Protein AF-A0A377UX01-F1 (afdb_monomer_lite)

pLDDT: mean 72.97, std 11.84, range [41.19, 90.0]

Radius of gyration: 22.98 Å; chains: 1; bounding box: 47×57×61 Å

InterPro domains:
  IPR004669 C4-dicarboxylate anaerobic carrier [NF037994] (3-185)
  IPR004669 C4-dicarboxylate anaerobic carrier [PTHR42002] (1-186)
  IPR004669 C4-dicarboxylate anaerobic carrier [TIGR00771] (1-186)
  IPR018385 C4-dicarboxylate anaerobic carrier-like [PF03606] (1-185)

Foldseek 3Di:
DQPVCCVPVPVVVVVVVVVVVVVVVCVVVVVVVCVVVVDDDPPPPPPPPPPPDDPVVVCLVVQLVVQCVCQSPPPHPNDDSVVSVVVSLVVVLVVVCVVPVDNVVSVVVSVVVVVVVVVVCCVQVVLLVVLVVVVVVCVVVCNVVVVVVVVVVVDPDPVVVVVVLVVVLVVVCVVVVHNCNSVSNVD

Sequence (187 aa):
MPLIDFAFKTTLPISIAAIICMAIAHFFWQRYLDKKEHISHEMLDVNDITTTAPALYAILPFTPIIGVLIFDGKWGPELHIITILVGCMLLAAILEFLRGFNTKNVFSGLEVAYRGMADAFAGVVMLLVAAGVFAQGLSTIGFINGLISIATSFGSASIILMLVLVILTMLAAMTTGSGNAPFYALR

Secondary structure (DSSP, 8-state):
--HHHIIIIIIHHHHHHHHHHHHHHHHHHHHHHHHHH--------GGG----S-GGGGGGGGHHHHHHHHHTTTSS----HHHHHHHHHHHHHHH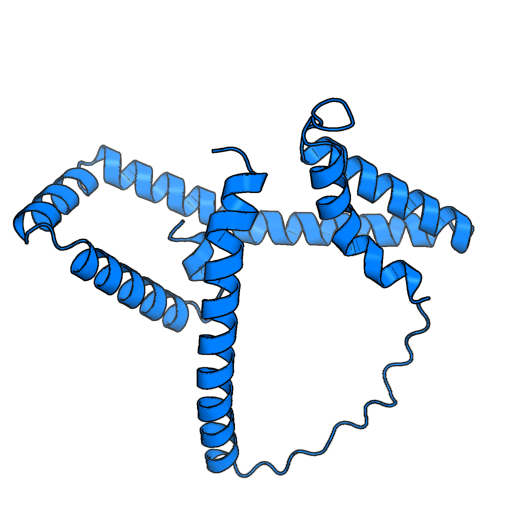HHHHH--HHHHHHHHHHHHHHHHHHHHHHHHHHHHHHHHHHHHHHTTHHHHHHHHHHHT---HHHHHHHHHHHHHHHHHHHS-TTHHHHH--

Structure (mmCIF, N/CA/C/O backbone):
data_AF-A0A377UX01-F1
#
_entry.id   AF-A0A377UX01-F1
#
loop_
_atom_site.group_PDB
_atom_site.id
_atom_site.type_symbol
_atom_site.label_atom_id
_atom_site.label_alt_id
_atom_site.label_comp_id
_atom_site.label_asym_id
_atom_site.label_entity_id
_atom_site.label_seq_id
_atom_site.pdbx_PDB_ins_code
_atom_site.Cartn_x
_atom_site.Cartn_y
_atom_site.Cartn_z
_atom_site.occupancy
_atom_site.B_iso_or_equiv
_atom_site.auth_seq_id
_atom_site.auth_comp_id
_atom_site.auth_asym_id
_atom_site.auth_atom_id
_atom_site.pdbx_PDB_model_num
ATOM 1 N N . MET A 1 1 ? -5.262 15.643 -12.926 1.00 51.28 1 MET A N 1
ATOM 2 C CA . MET A 1 1 ? -6.643 15.182 -13.198 1.00 51.28 1 MET A CA 1
ATOM 3 C C . MET A 1 1 ? -7.379 15.090 -11.872 1.00 51.28 1 MET A C 1
ATOM 5 O O . MET A 1 1 ? -6.718 14.740 -10.899 1.00 51.28 1 MET A O 1
ATOM 9 N N . PRO A 1 2 ? -8.685 15.399 -11.810 1.00 66.94 2 PRO A N 1
ATOM 10 C CA . PRO A 1 2 ? -9.484 15.184 -10.602 1.00 66.94 2 PRO A CA 1
ATOM 11 C C . PRO A 1 2 ? -9.433 13.702 -10.195 1.00 66.94 2 PRO A C 1
ATOM 13 O O . PRO A 1 2 ? -9.518 12.837 -11.072 1.00 66.94 2 PRO A O 1
ATOM 16 N N . LEU A 1 3 ? -9.284 13.398 -8.897 1.00 59.06 3 LEU A N 1
ATOM 17 C CA . LEU A 1 3 ? -9.157 12.017 -8.396 1.00 59.06 3 LEU A CA 1
ATOM 18 C C . LEU A 1 3 ? -10.331 11.137 -8.840 1.00 59.06 3 LEU A C 1
ATOM 20 O O . LEU A 1 3 ? -10.124 9.995 -9.252 1.00 59.06 3 LEU A O 1
ATOM 24 N N . ILE A 1 4 ? -11.545 11.694 -8.816 1.00 64.31 4 ILE A N 1
ATOM 25 C CA . ILE A 1 4 ? -12.761 11.016 -9.272 1.00 64.31 4 ILE A CA 1
ATOM 26 C C . ILE A 1 4 ? -12.658 10.589 -10.743 1.00 64.31 4 ILE A C 1
ATOM 28 O O . ILE A 1 4 ? -12.987 9.453 -11.075 1.00 64.31 4 ILE A O 1
ATOM 32 N N . ASP A 1 5 ? -12.179 11.460 -11.635 1.00 63.81 5 ASP A N 1
ATOM 33 C CA . ASP A 1 5 ? -12.118 11.137 -13.064 1.00 63.81 5 ASP A CA 1
ATOM 34 C C . ASP A 1 5 ? -11.076 10.052 -13.336 1.00 63.81 5 ASP A C 1
ATOM 36 O O . ASP A 1 5 ? -11.338 9.125 -14.099 1.00 63.81 5 ASP A O 1
ATOM 40 N N . PHE A 1 6 ? -9.920 10.119 -12.673 1.00 67.25 6 PHE A N 1
ATOM 41 C CA . PHE A 1 6 ? -8.894 9.086 -12.787 1.00 67.25 6 PHE A CA 1
ATOM 42 C C . PHE A 1 6 ? -9.394 7.731 -12.261 1.00 67.25 6 PHE A C 1
ATOM 44 O O . PHE A 1 6 ? -9.261 6.716 -12.945 1.00 67.25 6 PHE A O 1
ATOM 51 N N . ALA A 1 7 ? -10.027 7.717 -11.083 1.00 66.19 7 ALA A N 1
ATOM 52 C CA . ALA A 1 7 ? -10.525 6.499 -10.455 1.00 66.19 7 ALA A CA 1
ATOM 53 C C . ALA A 1 7 ? -11.633 5.823 -11.278 1.00 66.19 7 ALA A C 1
ATOM 55 O O . ALA A 1 7 ? -11.554 4.622 -11.539 1.00 66.19 7 ALA A O 1
ATOM 56 N N . PHE A 1 8 ? -12.643 6.581 -11.715 1.00 68.88 8 PHE A N 1
ATOM 57 C CA . PHE A 1 8 ? -13.828 6.013 -12.361 1.00 68.88 8 PHE A CA 1
ATOM 58 C C . PHE A 1 8 ? -13.683 5.815 -13.871 1.00 68.88 8 PHE A C 1
ATOM 60 O O . PHE A 1 8 ? -14.225 4.842 -14.392 1.00 68.88 8 PHE A O 1
ATOM 67 N N . LYS A 1 9 ? -12.968 6.692 -14.592 1.00 68.50 9 LYS A N 1
ATOM 68 C CA . LYS A 1 9 ? -12.838 6.562 -16.057 1.00 68.50 9 LYS A CA 1
ATOM 69 C C . LYS A 1 9 ? -11.667 5.694 -16.484 1.00 68.50 9 LYS A C 1
ATOM 71 O O . LYS A 1 9 ? -11.752 5.064 -17.532 1.00 68.50 9 LYS A O 1
ATOM 76 N N . THR A 1 10 ? -10.594 5.662 -15.700 1.00 69.94 10 THR A N 1
ATOM 77 C CA . THR A 1 10 ? -9.352 5.002 -16.117 1.00 69.94 10 THR A CA 1
ATOM 78 C C . THR A 1 10 ? -9.084 3.767 -15.277 1.00 69.94 10 THR A C 1
ATOM 80 O O . THR A 1 10 ? -8.977 2.669 -15.815 1.00 69.94 10 THR A O 1
ATOM 83 N N . THR A 1 11 ? -9.029 3.907 -13.956 1.00 75.12 11 THR A N 1
ATOM 84 C CA . THR A 1 11 ? -8.600 2.810 -13.081 1.00 75.12 11 THR A CA 1
ATOM 85 C C . THR A 1 11 ? -9.639 1.696 -13.007 1.00 75.12 11 THR A C 1
ATOM 87 O O . THR A 1 11 ? -9.293 0.533 -13.170 1.00 75.12 11 THR A O 1
ATOM 90 N N . LEU A 1 12 ? -10.920 2.033 -12.833 1.00 79.44 12 LEU A N 1
ATOM 91 C CA . LEU A 1 12 ? -11.987 1.046 -12.654 1.00 79.44 12 LEU A CA 1
ATOM 92 C C . LEU A 1 12 ? -12.179 0.111 -13.870 1.00 79.44 12 LEU A C 1
ATOM 94 O O . LEU A 1 12 ? -12.190 -1.105 -13.663 1.00 79.44 12 LEU A O 1
ATOM 98 N N . PRO A 1 13 ? -12.246 0.594 -15.128 1.00 80.75 13 PRO A N 1
ATOM 99 C CA . PRO A 1 13 ? -12.340 -0.291 -16.293 1.00 80.75 13 PRO A CA 1
ATOM 100 C C . PRO A 1 13 ? -11.109 -1.189 -16.458 1.00 80.75 13 PRO A C 1
ATOM 102 O O . PRO A 1 13 ? -11.241 -2.378 -16.750 1.00 80.75 13 PRO A O 1
ATOM 105 N N . ILE A 1 14 ? -9.913 -0.635 -16.229 1.00 83.31 14 ILE A N 1
ATOM 106 C CA . ILE A 1 14 ? -8.649 -1.373 -16.333 1.00 83.31 14 ILE A CA 1
ATOM 107 C C . ILE A 1 14 ? -8.577 -2.459 -15.256 1.00 83.31 14 ILE A C 1
ATOM 109 O O . ILE A 1 14 ? -8.225 -3.596 -15.561 1.00 83.31 14 ILE A O 1
ATOM 113 N N . SER A 1 15 ? -8.952 -2.146 -14.013 1.00 80.31 15 SER A N 1
ATOM 114 C CA . SER A 1 15 ? -8.981 -3.115 -12.916 1.00 80.31 15 SER A CA 1
ATOM 115 C C . SER A 1 15 ? -9.959 -4.256 -13.185 1.00 80.31 15 SER A C 1
ATOM 117 O O . SER A 1 15 ? -9.600 -5.405 -12.954 1.00 80.31 15 SER A O 1
ATOM 119 N N . ILE A 1 16 ? -11.155 -3.982 -13.718 1.00 86.00 16 ILE A N 1
ATOM 120 C CA . ILE A 1 16 ? -12.125 -5.036 -14.065 1.00 86.00 16 ILE A CA 1
ATOM 121 C C . ILE A 1 16 ? -11.548 -5.967 -15.136 1.00 86.00 16 ILE A C 1
ATOM 123 O O . ILE A 1 16 ? -11.564 -7.186 -14.963 1.00 86.00 16 ILE A O 1
ATOM 127 N N . ALA A 1 17 ? -10.996 -5.403 -16.213 1.00 85.31 17 ALA A N 1
ATOM 128 C CA . ALA A 1 17 ? -10.364 -6.192 -17.267 1.00 85.31 17 ALA A CA 1
ATOM 129 C C . ALA A 1 17 ? -9.198 -7.037 -16.719 1.00 85.31 17 ALA A C 1
ATOM 131 O O . ALA A 1 17 ? -9.101 -8.227 -17.018 1.00 85.31 17 ALA A O 1
ATOM 132 N N . ALA A 1 18 ? -8.356 -6.455 -15.859 1.00 82.25 18 ALA A N 1
ATOM 133 C CA . ALA A 1 18 ? -7.246 -7.156 -15.223 1.00 82.25 18 ALA A CA 1
ATOM 134 C C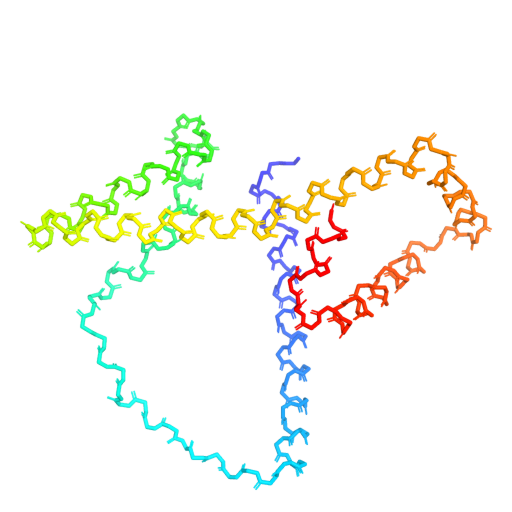 . ALA A 1 18 ? -7.717 -8.297 -14.309 1.00 82.25 18 ALA A C 1
ATOM 136 O O . ALA A 1 18 ? -7.161 -9.391 -14.377 1.00 82.25 18 ALA A O 1
ATOM 137 N N . ILE A 1 19 ? -8.756 -8.081 -13.494 1.00 87.00 19 ILE A N 1
ATOM 138 C CA . ILE A 1 19 ? -9.325 -9.108 -12.607 1.00 87.00 19 ILE A CA 1
ATOM 139 C C . ILE A 1 19 ? -9.854 -10.289 -13.420 1.00 87.00 19 ILE A C 1
ATOM 141 O O . ILE A 1 19 ? -9.579 -11.432 -13.066 1.00 87.00 19 ILE A O 1
ATOM 145 N N . ILE A 1 20 ? -10.558 -10.038 -14.528 1.00 88.50 20 ILE A N 1
ATOM 146 C CA . ILE A 1 20 ? -11.065 -11.105 -15.404 1.00 88.50 20 ILE A CA 1
ATOM 147 C C . ILE A 1 20 ? -9.902 -11.903 -16.005 1.00 88.50 20 ILE A C 1
ATOM 149 O O . ILE A 1 20 ? -9.900 -13.131 -15.938 1.00 88.50 20 ILE A O 1
ATOM 153 N N . CYS A 1 21 ? -8.886 -11.223 -16.542 1.00 85.75 21 CYS A N 1
ATOM 154 C CA . CYS A 1 21 ? -7.700 -11.881 -17.090 1.00 85.75 21 CYS A CA 1
ATOM 155 C C . CYS A 1 21 ? -6.961 -12.716 -16.032 1.00 85.75 21 CYS A C 1
ATOM 157 O O . CYS A 1 21 ? -6.598 -13.861 -16.303 1.00 85.75 21 CYS A O 1
ATOM 159 N N . MET A 1 22 ? -6.780 -12.180 -14.820 1.00 82.81 22 MET A N 1
ATOM 160 C CA . MET A 1 22 ? -6.172 -12.911 -13.705 1.00 82.81 22 MET A CA 1
ATOM 161 C C . MET A 1 22 ? -7.016 -14.116 -13.293 1.00 82.81 22 MET A C 1
ATOM 163 O O . MET A 1 22 ? -6.462 -15.193 -13.113 1.00 82.81 22 MET A O 1
ATOM 167 N N . ALA A 1 23 ? -8.339 -13.975 -13.192 1.00 84.62 23 ALA A N 1
ATOM 168 C CA . ALA A 1 23 ? -9.235 -15.071 -12.831 1.00 84.62 23 ALA A CA 1
ATOM 169 C C . ALA A 1 23 ? -9.151 -16.227 -13.838 1.00 84.62 23 ALA A C 1
ATOM 171 O O . ALA A 1 23 ? -9.046 -17.386 -13.439 1.00 84.62 23 ALA A O 1
ATOM 172 N N . ILE A 1 24 ? -9.123 -15.916 -15.138 1.00 88.94 24 ILE A N 1
ATOM 173 C CA . ILE A 1 24 ? -8.949 -16.916 -16.198 1.00 88.94 24 ILE A CA 1
ATOM 174 C C . ILE A 1 24 ? -7.580 -17.595 -16.068 1.00 88.94 24 ILE A C 1
ATOM 176 O O . ILE A 1 24 ? -7.501 -18.824 -16.055 1.00 88.94 24 ILE A O 1
ATOM 180 N N . ALA A 1 25 ? -6.502 -16.817 -15.934 1.00 85.38 25 ALA A N 1
ATOM 181 C CA . ALA A 1 25 ? -5.150 -17.355 -15.800 1.00 85.38 25 ALA A CA 1
ATOM 182 C C . ALA A 1 25 ? -5.009 -18.257 -14.561 1.00 85.38 25 ALA A C 1
ATOM 184 O O . ALA A 1 25 ? -4.487 -19.367 -14.667 1.00 85.38 25 ALA A O 1
ATOM 185 N N . HIS A 1 26 ? -5.534 -17.821 -13.412 1.00 81.31 26 HIS A N 1
ATOM 186 C CA . HIS A 1 26 ? -5.545 -18.598 -12.175 1.00 81.31 26 HIS A CA 1
ATOM 187 C C . HIS A 1 26 ? -6.363 -19.878 -12.314 1.00 81.31 26 HIS A C 1
ATOM 189 O O . HIS A 1 26 ? -5.876 -20.927 -11.909 1.00 81.31 26 HIS A O 1
ATOM 195 N N . PHE A 1 27 ? -7.541 -19.836 -12.941 1.00 83.69 27 PHE A N 1
ATOM 196 C CA . PHE A 1 27 ? -8.363 -21.030 -13.147 1.00 83.69 27 PHE A CA 1
ATOM 197 C C . PHE A 1 27 ? -7.612 -22.125 -13.919 1.00 83.69 27 PHE A C 1
ATOM 199 O O . PHE A 1 27 ? -7.627 -23.292 -13.524 1.00 83.69 27 PHE A O 1
ATOM 206 N N . PHE A 1 28 ? -6.915 -21.762 -15.001 1.00 84.88 28 PHE A N 1
ATOM 207 C CA . PHE A 1 28 ? -6.134 -22.725 -15.779 1.00 84.88 28 PHE A CA 1
ATOM 208 C C . PHE A 1 28 ? -4.863 -23.178 -15.052 1.00 84.88 28 PHE A C 1
ATOM 210 O O . PHE A 1 28 ? -4.546 -24.369 -15.062 1.00 84.88 28 PHE A O 1
ATOM 217 N N . TRP A 1 29 ? -4.149 -22.253 -14.409 1.00 82.19 29 TRP A N 1
ATOM 218 C CA . TRP A 1 29 ? -2.891 -22.548 -13.726 1.00 82.19 29 TRP A CA 1
ATOM 219 C C . TRP A 1 29 ? -3.089 -23.389 -12.462 1.00 82.19 29 TRP A C 1
ATOM 221 O O . TRP A 1 29 ? -2.400 -24.392 -12.291 1.00 82.19 29 TRP A O 1
ATOM 231 N N . GLN A 1 30 ? -4.067 -23.042 -11.619 1.00 77.75 30 GLN A N 1
ATOM 232 C CA . GLN A 1 30 ? -4.423 -23.814 -10.424 1.00 77.75 30 GLN A CA 1
ATOM 233 C C . GLN A 1 30 ? -4.871 -25.221 -10.811 1.00 77.75 30 GLN A C 1
ATOM 235 O O . GLN A 1 30 ? -4.356 -26.189 -10.271 1.00 77.75 30 GLN A O 1
ATOM 240 N N . ARG A 1 31 ? -5.720 -25.368 -11.838 1.00 77.50 31 ARG A N 1
ATOM 241 C CA . ARG A 1 31 ? -6.150 -26.693 -12.312 1.00 77.50 31 ARG A CA 1
ATOM 242 C C . ARG A 1 31 ? -5.001 -27.538 -12.871 1.00 77.50 31 ARG A C 1
ATOM 244 O O . ARG A 1 31 ? -5.034 -28.762 -12.760 1.00 77.50 31 ARG A O 1
ATOM 251 N N . TYR A 1 32 ? -4.003 -26.913 -13.497 1.00 81.38 32 TYR A N 1
ATOM 252 C CA . TYR A 1 32 ? -2.799 -27.606 -13.957 1.00 81.38 32 TYR A CA 1
ATOM 253 C C . TYR A 1 32 ? -1.920 -28.062 -12.783 1.00 81.38 32 TYR A C 1
ATOM 255 O O . TYR A 1 32 ? -1.464 -29.205 -12.784 1.00 81.38 32 TYR A O 1
ATOM 263 N N . LEU A 1 33 ? -1.721 -27.203 -11.777 1.00 76.50 33 LEU A N 1
ATOM 264 C CA . LEU A 1 33 ? -0.945 -27.526 -10.577 1.00 76.50 33 LEU A CA 1
ATOM 265 C C . LEU A 1 33 ? -1.626 -28.621 -9.742 1.00 76.50 33 LEU A C 1
ATOM 267 O O . LEU A 1 33 ? -0.985 -29.611 -9.405 1.00 76.50 33 LEU A O 1
ATOM 271 N N . ASP A 1 34 ? -2.938 -28.506 -9.523 1.00 73.25 34 ASP A N 1
ATOM 272 C CA . ASP A 1 34 ? -3.759 -29.485 -8.799 1.00 73.25 34 ASP A CA 1
ATOM 273 C C . ASP A 1 34 ? -3.705 -30.867 -9.467 1.00 73.25 34 ASP A C 1
ATOM 275 O O . ASP A 1 34 ? -3.652 -31.902 -8.803 1.00 73.25 34 ASP A O 1
ATOM 279 N N . LYS A 1 35 ? -3.651 -30.906 -10.807 1.00 72.38 35 LYS A N 1
ATOM 280 C CA . LYS A 1 35 ? -3.505 -32.155 -11.566 1.00 72.38 35 LYS A CA 1
ATOM 281 C C . LYS A 1 35 ? -2.097 -32.753 -11.469 1.00 72.38 35 LYS A C 1
ATOM 283 O O . LYS A 1 35 ? -1.949 -33.957 -11.661 1.00 72.38 35 LYS A O 1
ATOM 288 N N . LYS A 1 36 ? -1.075 -31.933 -11.211 1.00 71.81 36 LYS A N 1
ATOM 289 C CA . LYS A 1 36 ? 0.329 -32.354 -11.105 1.00 71.81 36 LYS A CA 1
ATOM 290 C C . LYS A 1 36 ? 0.694 -32.824 -9.691 1.00 71.81 36 LYS A C 1
ATOM 292 O O . LYS A 1 36 ? 1.506 -33.732 -9.566 1.00 71.81 36 LYS A O 1
ATOM 297 N N . GLU A 1 37 ? 0.080 -32.243 -8.662 1.00 71.81 37 GLU A N 1
ATOM 298 C CA . GLU A 1 37 ? 0.364 -32.544 -7.249 1.00 71.81 37 GLU A CA 1
ATOM 299 C C . GLU A 1 37 ? -0.486 -33.696 -6.670 1.00 71.81 37 GLU A C 1
ATOM 301 O O . GLU A 1 37 ? -0.170 -34.198 -5.599 1.00 71.81 37 GLU A O 1
ATOM 306 N N . HIS A 1 38 ? -1.535 -34.175 -7.360 1.00 57.00 38 HIS A N 1
ATOM 307 C CA . HIS A 1 38 ? -2.386 -35.295 -6.898 1.00 57.00 38 HIS A CA 1
ATOM 308 C C . HIS A 1 38 ? -2.967 -35.128 -5.473 1.00 57.00 38 HIS A C 1
ATOM 310 O O . HIS A 1 38 ? -3.291 -36.115 -4.810 1.00 57.00 38 HIS A O 1
ATOM 316 N N . ILE A 1 39 ? -3.146 -33.896 -4.996 1.00 57.81 39 ILE A N 1
ATOM 317 C CA . ILE A 1 39 ? -3.722 -33.633 -3.675 1.00 57.81 39 ILE A CA 1
ATOM 318 C C . ILE A 1 39 ? -5.242 -33.546 -3.831 1.00 57.81 39 ILE A C 1
ATOM 320 O O . ILE A 1 39 ? -5.776 -32.626 -4.448 1.00 57.81 39 ILE A O 1
ATOM 324 N N . SER A 1 40 ? -5.943 -34.544 -3.294 1.00 51.03 40 SER A N 1
ATOM 325 C CA . SER A 1 40 ? -7.382 -34.467 -3.051 1.00 51.03 40 SER A CA 1
ATOM 326 C C . SER A 1 40 ? -7.619 -33.332 -2.062 1.00 51.03 40 SER A C 1
ATOM 328 O O . SER A 1 40 ? -7.155 -33.421 -0.929 1.00 51.03 40 SER A O 1
ATOM 330 N N . HIS A 1 41 ? -8.317 -32.277 -2.483 1.00 47.44 41 HIS A N 1
ATOM 331 C CA . HIS A 1 41 ? -8.743 -31.202 -1.589 1.00 47.44 41 HIS A CA 1
ATOM 332 C C . HIS A 1 41 ? -9.545 -31.801 -0.430 1.00 47.44 41 HIS A C 1
ATOM 334 O O . HIS A 1 41 ? -10.688 -32.224 -0.606 1.00 47.44 41 HIS A O 1
ATOM 340 N N . GLU A 1 42 ? -8.946 -31.847 0.756 1.00 45.88 42 GLU A N 1
ATOM 341 C CA . GLU A 1 42 ? -9.706 -31.893 1.994 1.00 45.88 42 GLU A CA 1
ATOM 342 C C . GLU A 1 42 ? -10.383 -30.523 2.074 1.00 45.88 42 GLU A C 1
ATOM 344 O O . GLU A 1 42 ? -9.716 -29.494 2.206 1.00 45.88 42 GLU A O 1
ATOM 349 N N . MET A 1 43 ? -11.700 -30.475 1.855 1.00 45.81 43 MET A N 1
ATOM 350 C CA . MET A 1 43 ? -12.458 -29.260 2.130 1.00 45.81 43 MET A CA 1
ATOM 351 C C . MET A 1 43 ? -12.255 -28.975 3.614 1.00 45.81 43 MET A C 1
ATOM 353 O O . MET A 1 43 ? -12.836 -29.667 4.446 1.00 45.81 43 MET A O 1
ATOM 357 N N . LEU A 1 44 ? -11.402 -28.002 3.943 1.00 45.19 44 LEU A N 1
ATOM 358 C CA . LEU A 1 44 ? -11.364 -27.434 5.282 1.00 45.19 44 LEU A CA 1
ATOM 359 C C . LEU A 1 44 ? -12.792 -26.991 5.589 1.00 45.19 44 LEU A C 1
ATOM 361 O O . LEU A 1 44 ? -13.328 -26.091 4.937 1.00 45.19 44 LEU A O 1
ATOM 365 N N . ASP A 1 45 ? -13.417 -27.717 6.510 1.00 41.94 45 ASP A N 1
ATOM 366 C CA . ASP A 1 45 ? -14.759 -27.467 6.993 1.00 41.94 45 ASP A CA 1
ATOM 367 C C . ASP A 1 45 ? -14.816 -26.012 7.470 1.00 41.94 45 ASP A C 1
ATOM 369 O O . ASP A 1 45 ? -14.125 -25.600 8.402 1.00 41.94 45 ASP A O 1
ATOM 373 N N . VAL A 1 46 ? -15.605 -25.200 6.769 1.00 51.25 46 VAL A N 1
ATOM 374 C CA . VAL A 1 46 ? -15.707 -23.740 6.945 1.00 51.25 46 VAL A CA 1
ATOM 375 C C . VAL A 1 46 ? -16.404 -23.384 8.276 1.00 51.25 46 VAL A C 1
ATOM 377 O O . VAL A 1 46 ? -16.694 -22.222 8.548 1.00 51.25 46 VAL A O 1
ATOM 380 N N . ASN A 1 47 ? -16.658 -24.371 9.139 1.00 46.34 47 ASN A N 1
ATOM 381 C CA . ASN A 1 47 ? -17.355 -24.216 10.411 1.00 46.34 47 ASN A CA 1
ATOM 382 C C . ASN A 1 47 ? -16.485 -23.747 11.593 1.00 46.34 47 ASN A C 1
ATOM 384 O O . ASN A 1 47 ? -17.055 -23.389 12.621 1.00 46.34 47 ASN A O 1
ATOM 388 N N . ASP A 1 48 ? -15.156 -23.648 11.467 1.00 41.19 48 ASP A N 1
ATOM 389 C CA . ASP A 1 48 ? -14.297 -23.181 12.578 1.00 41.19 48 ASP A CA 1
ATOM 390 C C . ASP A 1 48 ? -13.988 -21.671 12.585 1.00 41.19 48 ASP A C 1
ATOM 392 O O . ASP A 1 48 ? -13.315 -21.172 13.492 1.00 41.19 48 ASP A O 1
ATOM 396 N N . ILE A 1 49 ? -14.531 -20.883 11.649 1.00 48.97 49 ILE A N 1
ATOM 397 C CA . ILE A 1 49 ? -14.468 -19.415 11.751 1.00 48.97 49 ILE A CA 1
ATOM 398 C C . ILE A 1 49 ? -15.678 -18.917 12.544 1.00 48.97 49 ILE A C 1
ATOM 400 O O . ILE A 1 49 ? -16.645 -18.385 12.001 1.00 48.97 49 ILE A O 1
ATOM 404 N N . THR A 1 50 ? -15.622 -19.061 13.867 1.00 42.97 50 THR A N 1
ATOM 405 C CA . THR A 1 50 ? -16.567 -18.386 14.765 1.00 42.97 50 THR A CA 1
ATOM 406 C C . THR A 1 50 ? -16.311 -16.873 14.742 1.00 42.97 50 THR A C 1
ATOM 408 O O . THR A 1 50 ? -15.560 -16.313 15.540 1.00 42.97 50 THR A O 1
ATOM 411 N N . THR A 1 51 ? -16.935 -16.162 13.799 1.00 46.75 51 THR A N 1
ATOM 412 C CA . THR A 1 51 ? -16.898 -14.695 13.754 1.00 46.75 51 THR A CA 1
ATOM 413 C C . THR A 1 51 ? -17.765 -14.126 14.880 1.00 46.75 51 THR A C 1
ATOM 415 O O . THR A 1 51 ? -18.946 -13.842 14.706 1.00 46.75 51 THR A O 1
ATOM 418 N N . THR A 1 52 ? -17.177 -13.926 16.058 1.00 50.06 52 THR A N 1
ATOM 419 C CA . THR A 1 52 ? -17.783 -13.212 17.203 1.00 50.06 52 THR A CA 1
ATOM 420 C C . THR A 1 52 ? -17.739 -11.681 17.048 1.00 50.06 52 THR A C 1
ATOM 422 O O . THR A 1 52 ? -17.958 -10.931 18.004 1.00 50.06 52 THR A O 1
ATOM 425 N N . ALA A 1 53 ? -17.466 -11.177 15.840 1.00 50.25 53 ALA A N 1
ATOM 426 C CA . ALA A 1 53 ? -17.472 -9.754 15.525 1.00 50.25 53 ALA A CA 1
ATOM 427 C C . ALA A 1 53 ? -18.739 -9.390 14.720 1.00 50.25 53 ALA A C 1
ATOM 429 O O . ALA A 1 53 ? -18.992 -9.997 13.681 1.00 50.25 53 ALA A O 1
ATOM 430 N N . PRO A 1 54 ? -19.549 -8.414 15.176 1.00 54.09 54 PRO A N 1
ATOM 431 C CA . PRO A 1 54 ? -20.772 -8.004 14.497 1.00 54.09 54 PRO A CA 1
ATOM 432 C C . PRO A 1 54 ? -20.472 -7.488 13.086 1.00 54.09 54 PRO A C 1
ATOM 434 O O . PRO A 1 54 ? -19.524 -6.727 12.887 1.00 54.09 54 PRO A O 1
ATOM 437 N N . ALA A 1 55 ? -21.324 -7.854 12.123 1.00 57.06 55 ALA A N 1
ATOM 438 C CA . ALA A 1 55 ? -21.179 -7.549 10.693 1.00 57.06 55 ALA A CA 1
ATOM 439 C C . ALA A 1 55 ? -20.962 -6.053 10.377 1.00 57.06 55 ALA A C 1
ATOM 441 O O . ALA A 1 55 ? -20.366 -5.712 9.358 1.00 57.06 55 ALA A O 1
ATOM 442 N N . LEU A 1 56 ? -21.375 -5.156 11.279 1.00 57.25 56 LEU A N 1
ATOM 443 C CA . LEU A 1 56 ? -21.133 -3.714 11.184 1.00 57.25 56 LEU A CA 1
ATOM 444 C C . LEU A 1 56 ? -19.641 -3.324 11.199 1.00 57.25 56 LEU A C 1
ATOM 446 O O . LEU A 1 56 ? -19.302 -2.276 10.661 1.00 57.25 56 LEU A O 1
ATOM 450 N N . TYR A 1 57 ? -18.733 -4.148 11.737 1.00 55.06 57 TYR A N 1
ATOM 451 C CA . TYR A 1 57 ? -17.290 -3.851 11.722 1.00 55.06 57 TYR A CA 1
ATOM 452 C C . TYR A 1 57 ? -16.618 -4.118 10.368 1.00 55.06 57 TYR A C 1
ATOM 454 O O . TYR A 1 57 ? -15.538 -3.589 10.115 1.00 55.06 57 TYR A O 1
ATOM 462 N N . ALA A 1 58 ? -17.256 -4.867 9.464 1.00 59.56 58 ALA A N 1
ATOM 463 C CA . ALA A 1 58 ? -16.715 -5.118 8.127 1.00 59.56 58 ALA A CA 1
ATOM 464 C C . ALA A 1 58 ? -16.642 -3.844 7.265 1.00 59.56 58 ALA A C 1
ATOM 466 O O . ALA A 1 58 ? -15.901 -3.809 6.286 1.00 59.56 58 ALA A O 1
ATOM 467 N N . ILE A 1 59 ? -17.375 -2.784 7.634 1.00 64.25 59 ILE A N 1
ATOM 468 C CA . ILE A 1 59 ? -17.378 -1.510 6.906 1.00 64.25 59 ILE A CA 1
ATOM 469 C C . ILE A 1 59 ? -16.266 -0.553 7.361 1.00 64.25 59 ILE A C 1
ATOM 471 O O . ILE A 1 59 ? -15.890 0.350 6.615 1.00 64.25 59 ILE A O 1
ATOM 475 N N . LEU A 1 60 ? -15.696 -0.768 8.554 1.00 67.88 60 LEU A N 1
ATOM 476 C CA . LEU A 1 60 ? -14.674 0.105 9.142 1.00 67.88 60 LEU A CA 1
ATOM 477 C C . LEU A 1 60 ? -13.407 0.275 8.274 1.00 67.88 60 LEU A C 1
ATOM 479 O O . LEU A 1 60 ? -12.936 1.409 8.156 1.00 67.88 60 LEU A O 1
ATOM 483 N N . PRO A 1 61 ? -12.881 -0.764 7.594 1.00 66.06 61 PRO A N 1
ATOM 484 C CA . PRO A 1 61 ? -11.747 -0.620 6.676 1.00 66.06 61 PRO A CA 1
ATOM 485 C C . PRO A 1 61 ? -12.055 0.237 5.439 1.00 66.06 61 PRO A C 1
ATOM 487 O O . PRO A 1 61 ? -11.140 0.772 4.820 1.00 66.06 61 PRO A O 1
ATOM 490 N N . PHE A 1 62 ? -13.336 0.385 5.081 1.00 69.38 62 PHE A N 1
ATOM 491 C CA . PHE A 1 62 ? -13.793 1.182 3.937 1.00 69.38 62 PHE A CA 1
ATOM 492 C C . PHE A 1 62 ? -14.124 2.632 4.313 1.00 69.38 62 PHE A C 1
ATOM 494 O O . PHE A 1 62 ? -14.222 3.487 3.431 1.00 69.38 62 PHE A O 1
ATOM 501 N N . THR A 1 63 ? -14.243 2.938 5.610 1.00 72.75 63 THR A N 1
ATOM 502 C CA . THR A 1 63 ? -14.495 4.297 6.124 1.00 72.75 63 THR A CA 1
ATOM 503 C C . THR A 1 63 ? -13.526 5.350 5.579 1.00 72.75 63 THR A C 1
ATOM 505 O O . THR A 1 63 ? -14.002 6.428 5.231 1.00 72.75 63 THR A O 1
ATOM 508 N N . PRO A 1 64 ? -12.212 5.082 5.413 1.00 70.81 64 PRO A N 1
ATOM 509 C CA . PRO A 1 64 ? -11.296 6.047 4.807 1.00 70.81 64 PRO A CA 1
ATOM 510 C C . PRO A 1 64 ? -11.649 6.390 3.355 1.00 70.81 64 PRO A C 1
ATOM 512 O O . PRO A 1 64 ? -11.563 7.549 2.964 1.00 70.81 64 PRO A O 1
ATOM 515 N N . ILE A 1 65 ? -12.094 5.409 2.562 1.00 75.25 65 ILE A N 1
ATOM 516 C CA . ILE A 1 65 ? -12.489 5.612 1.158 1.00 75.25 65 ILE A CA 1
ATOM 517 C C . ILE A 1 65 ? -13.770 6.448 1.096 1.00 75.25 65 ILE A C 1
ATOM 519 O O . ILE A 1 65 ? -13.852 7.409 0.334 1.00 75.25 65 ILE A O 1
ATOM 523 N N . ILE A 1 66 ? -14.751 6.116 1.938 1.00 73.88 66 ILE A N 1
ATOM 524 C CA . ILE A 1 66 ? -16.005 6.869 2.060 1.00 73.88 66 ILE A CA 1
ATOM 525 C C . ILE A 1 66 ? -15.724 8.302 2.539 1.00 73.88 66 ILE A C 1
ATOM 527 O O . ILE A 1 66 ? -16.274 9.253 1.991 1.00 73.88 66 ILE A O 1
ATOM 531 N N . GLY A 1 67 ? -14.825 8.466 3.514 1.00 68.94 67 GLY A N 1
ATOM 532 C CA . GLY A 1 67 ? -14.390 9.761 4.027 1.00 68.94 67 GLY A CA 1
ATOM 533 C C . GLY A 1 67 ? -13.751 10.623 2.942 1.00 68.94 67 GLY A C 1
ATOM 534 O O . GLY A 1 67 ? -14.168 11.760 2.752 1.00 68.94 67 GLY A O 1
ATOM 535 N N . VAL A 1 68 ? -12.810 10.075 2.168 1.00 70.69 68 VAL A N 1
ATOM 536 C CA . VAL A 1 68 ? -12.207 10.798 1.038 1.00 70.69 68 VAL A CA 1
ATOM 537 C C . VAL A 1 68 ? -13.275 11.222 0.029 1.00 70.69 68 VAL A C 1
ATOM 539 O O . VAL A 1 68 ? -13.291 12.381 -0.349 1.00 70.69 68 VAL A O 1
ATOM 542 N N . LEU A 1 69 ? -14.224 10.354 -0.342 1.00 69.94 69 LEU A N 1
ATOM 543 C CA . LEU A 1 69 ? -15.280 10.695 -1.310 1.00 69.94 69 LEU A CA 1
ATOM 544 C C . LEU A 1 69 ? -16.247 11.796 -0.830 1.00 69.94 69 LEU A C 1
ATOM 546 O O . LEU A 1 69 ? -16.756 12.557 -1.652 1.00 69.94 69 LEU A O 1
ATOM 550 N N . ILE A 1 70 ? -16.520 11.882 0.476 1.00 69.94 70 ILE A N 1
ATOM 551 C CA . ILE A 1 70 ? -17.405 12.906 1.059 1.00 69.94 70 ILE A CA 1
ATOM 552 C C . ILE A 1 70 ? -16.670 14.246 1.224 1.00 69.94 70 ILE A C 1
ATOM 554 O O . ILE A 1 70 ? -17.254 15.304 0.975 1.00 69.94 70 ILE A O 1
ATOM 558 N N . PHE A 1 71 ? -15.391 14.204 1.612 1.00 64.56 71 PHE A N 1
ATOM 559 C CA . PHE A 1 71 ? -14.565 15.381 1.905 1.00 64.56 71 PHE A CA 1
ATOM 560 C C . PHE A 1 71 ? -13.692 15.857 0.722 1.00 64.56 71 PHE A C 1
ATOM 562 O O . PHE A 1 71 ? -12.889 16.769 0.897 1.00 64.56 71 PHE A O 1
ATOM 569 N N . ASP A 1 72 ? -13.894 15.323 -0.492 1.00 63.12 72 ASP A N 1
ATOM 570 C CA . ASP A 1 72 ? -13.236 15.740 -1.754 1.00 63.12 72 ASP A CA 1
ATOM 571 C C . ASP A 1 72 ? -13.764 17.088 -2.310 1.00 63.12 72 ASP A C 1
ATOM 573 O O . ASP A 1 72 ? -13.828 17.305 -3.517 1.00 63.12 72 ASP A O 1
ATOM 577 N N . GLY A 1 73 ? -14.257 17.987 -1.449 1.00 57.06 73 GLY A N 1
ATOM 578 C CA . GLY A 1 73 ? -14.696 19.335 -1.842 1.00 57.06 73 GLY A CA 1
ATOM 579 C C . GLY A 1 73 ? -16.112 19.463 -2.432 1.00 57.06 73 GLY A C 1
ATOM 580 O O . GLY A 1 73 ? -16.569 20.579 -2.666 1.00 57.06 73 GLY A O 1
ATOM 581 N N . LYS A 1 74 ? -16.860 18.367 -2.651 1.00 59.16 74 LYS A N 1
ATOM 582 C CA . LYS A 1 74 ? -18.247 18.432 -3.179 1.00 59.16 74 LYS A CA 1
ATOM 583 C C . LYS A 1 74 ? -19.334 18.694 -2.126 1.00 59.16 74 LYS A C 1
ATOM 585 O O . LYS A 1 74 ? -20.356 19.280 -2.472 1.00 59.16 74 LYS A O 1
ATOM 590 N N . TRP A 1 75 ? -19.141 18.250 -0.882 1.00 55.47 75 TRP A N 1
ATOM 591 C CA . TRP A 1 75 ? -20.135 18.362 0.205 1.00 55.47 75 TRP A CA 1
ATOM 592 C C . TRP A 1 75 ? -19.554 18.911 1.526 1.00 55.47 75 TRP A C 1
ATOM 594 O O . TRP A 1 75 ? -20.305 19.145 2.470 1.00 55.47 75 TRP A O 1
ATOM 604 N N . GLY A 1 76 ? -18.240 19.153 1.601 1.00 59.53 76 GLY A N 1
ATOM 605 C CA . GLY A 1 76 ? -17.538 19.676 2.779 1.00 59.53 76 GLY A CA 1
ATOM 606 C C . GLY A 1 76 ? -16.177 20.295 2.419 1.00 59.53 76 GLY A C 1
ATOM 607 O O . GLY A 1 76 ? -15.788 20.242 1.251 1.00 59.53 76 GLY A O 1
ATOM 608 N N . PRO A 1 77 ? -15.461 20.900 3.388 1.00 60.34 77 PRO A N 1
ATOM 609 C CA . PRO A 1 77 ? -14.134 21.471 3.157 1.00 60.34 77 PRO A CA 1
ATOM 610 C C . PRO A 1 77 ? -13.129 20.383 2.760 1.00 60.34 77 PRO A C 1
ATOM 612 O O . PRO A 1 77 ? -13.173 19.280 3.306 1.00 60.34 77 PRO A O 1
ATOM 615 N N . GLU A 1 78 ? -12.223 20.707 1.832 1.00 61.12 78 GLU A N 1
ATOM 616 C CA . GLU A 1 78 ? -11.144 19.809 1.406 1.00 61.12 78 GLU A CA 1
ATOM 617 C C . GLU A 1 78 ? -10.260 19.458 2.607 1.00 61.12 78 GLU A C 1
ATOM 619 O O . GLU A 1 78 ? -9.527 20.294 3.142 1.00 61.12 78 GLU A O 1
ATOM 624 N N . LEU A 1 79 ? -10.351 18.209 3.059 1.00 64.50 79 LEU A N 1
ATOM 625 C CA . LEU A 1 79 ? -9.511 17.693 4.131 1.00 64.50 79 LEU A CA 1
ATOM 626 C C . LEU A 1 79 ? -8.344 16.910 3.541 1.00 64.50 79 LEU A C 1
ATOM 628 O O . LEU A 1 79 ? -8.506 16.072 2.656 1.00 64.50 79 LEU A O 1
ATOM 632 N N . HIS A 1 80 ? -7.153 17.140 4.092 1.00 72.25 80 HIS A N 1
ATOM 633 C CA . HIS A 1 80 ? -5.986 16.341 3.752 1.00 72.25 80 HIS A CA 1
ATOM 634 C C . HIS A 1 80 ? -6.227 14.871 4.133 1.00 72.25 80 HIS A C 1
ATOM 636 O O . HIS A 1 80 ? -6.778 14.579 5.198 1.00 72.25 80 HIS A O 1
ATOM 642 N N . ILE A 1 81 ? -5.753 13.936 3.303 1.00 73.06 81 ILE A N 1
ATOM 643 C CA . ILE A 1 81 ? -5.951 12.484 3.487 1.00 73.06 81 ILE A CA 1
ATOM 644 C C . ILE A 1 81 ? -5.516 12.031 4.891 1.00 73.06 81 ILE A C 1
ATOM 646 O O . ILE A 1 81 ? -6.192 11.228 5.528 1.00 73.06 81 ILE A O 1
ATOM 650 N N . ILE A 1 82 ? -4.422 12.601 5.408 1.00 75.94 82 ILE A N 1
ATOM 651 C CA . ILE A 1 82 ? -3.917 12.318 6.763 1.00 75.94 82 ILE A CA 1
ATOM 652 C C . ILE A 1 82 ? -4.961 12.670 7.833 1.00 75.94 82 ILE A C 1
ATOM 654 O O . ILE A 1 82 ? -5.197 11.879 8.740 1.00 75.94 82 ILE A O 1
ATOM 658 N N . THR A 1 83 ? -5.624 13.821 7.720 1.00 77.50 83 THR A N 1
ATOM 659 C CA . THR A 1 83 ? -6.643 14.262 8.683 1.00 77.50 83 THR A CA 1
ATOM 660 C C . THR A 1 83 ? -7.857 13.334 8.674 1.00 77.50 83 THR A C 1
ATOM 662 O O . THR A 1 83 ? -8.384 13.005 9.734 1.00 77.50 83 THR A O 1
ATOM 665 N N . ILE A 1 84 ? -8.259 12.852 7.494 1.00 79.00 84 ILE A N 1
ATOM 666 C CA . ILE A 1 84 ? -9.347 11.876 7.343 1.00 79.00 84 ILE A CA 1
ATOM 667 C C . ILE A 1 84 ? -8.962 10.542 7.993 1.00 79.00 84 ILE A C 1
ATOM 669 O O . ILE A 1 84 ? -9.752 9.985 8.750 1.00 79.00 84 ILE A O 1
ATOM 673 N N . LEU A 1 85 ? -7.740 10.053 7.763 1.00 79.19 85 LEU A N 1
ATOM 674 C CA . LEU A 1 85 ? -7.246 8.801 8.348 1.00 79.19 85 LEU A CA 1
ATOM 675 C C . LEU A 1 85 ? -7.188 8.854 9.879 1.00 79.19 85 LEU A C 1
ATOM 677 O O . LEU A 1 85 ? -7.701 7.952 10.541 1.00 79.19 85 LEU A O 1
ATOM 681 N N . VAL A 1 86 ? -6.621 9.925 10.445 1.00 82.75 86 VAL A N 1
ATOM 682 C CA . VAL A 1 86 ? -6.583 10.140 11.902 1.00 82.75 86 VAL A CA 1
ATOM 683 C C . VAL A 1 86 ? -8.009 10.254 12.457 1.00 82.75 86 VAL A C 1
ATOM 685 O O . VAL A 1 86 ? -8.315 9.656 13.487 1.00 82.75 86 VAL A O 1
ATOM 688 N N . GLY A 1 87 ? -8.912 10.937 11.747 1.00 81.88 87 GLY A N 1
ATOM 689 C CA . GLY A 1 87 ? -10.331 11.011 12.100 1.00 81.88 87 GLY A CA 1
ATOM 690 C C . GLY A 1 87 ? -11.029 9.646 12.106 1.00 81.88 87 GLY A C 1
ATOM 691 O O . GLY A 1 87 ? -11.736 9.326 13.058 1.00 81.88 87 GLY A O 1
ATOM 692 N N . CYS A 1 88 ? -10.797 8.803 11.096 1.00 80.44 88 CYS A N 1
ATOM 693 C CA . CYS A 1 88 ? -11.323 7.435 11.049 1.00 80.44 88 CYS A CA 1
ATOM 694 C C . CYS A 1 88 ? -10.768 6.565 12.184 1.00 80.44 88 CYS A C 1
ATOM 696 O O . CYS A 1 88 ? -11.516 5.793 12.778 1.00 80.44 88 CYS A O 1
ATOM 698 N N . MET A 1 89 ? -9.484 6.710 12.515 1.00 82.12 89 MET A N 1
ATOM 699 C CA . MET A 1 89 ? -8.844 5.983 13.613 1.00 82.12 89 MET A CA 1
ATOM 700 C C . MET A 1 89 ? -9.411 6.405 14.977 1.00 82.12 89 MET A C 1
ATOM 702 O O . MET A 1 89 ? -9.690 5.551 15.818 1.00 82.12 89 MET A O 1
ATOM 706 N N . LEU A 1 90 ? -9.670 7.702 15.172 1.00 83.75 90 LEU A N 1
ATOM 707 C CA . LEU A 1 90 ? -10.365 8.226 16.352 1.00 83.75 90 LEU A CA 1
ATOM 708 C C . LEU A 1 90 ? -11.810 7.726 16.441 1.00 83.75 90 LEU A C 1
ATOM 710 O O . LEU A 1 90 ? -12.232 7.281 17.504 1.00 83.75 90 LEU A O 1
ATOM 714 N N . LEU A 1 91 ? -12.561 7.754 15.337 1.00 82.56 91 LEU A N 1
ATOM 715 C CA . LEU A 1 91 ? -13.926 7.224 15.295 1.00 82.56 91 LEU A CA 1
ATOM 716 C C . LEU A 1 91 ? -13.956 5.727 15.617 1.00 82.56 91 LEU A C 1
ATOM 718 O O . LEU A 1 91 ? -14.774 5.302 16.428 1.00 82.56 91 LEU A O 1
ATOM 722 N N . ALA A 1 92 ? -13.038 4.939 15.054 1.00 80.50 92 ALA A N 1
ATOM 723 C CA . ALA A 1 92 ? -12.906 3.519 15.366 1.00 80.50 92 ALA A CA 1
ATOM 724 C C . ALA A 1 92 ? -12.586 3.289 16.854 1.00 80.50 92 ALA A C 1
ATOM 726 O O . ALA A 1 92 ? -13.207 2.438 17.487 1.00 80.50 92 ALA A O 1
ATOM 727 N N . ALA A 1 93 ? -11.685 4.086 17.437 1.00 80.38 93 ALA A N 1
ATOM 728 C CA . ALA A 1 93 ? -11.354 4.012 18.859 1.00 80.38 93 ALA A CA 1
ATOM 729 C C . ALA A 1 93 ? -12.546 4.375 19.765 1.00 80.38 93 ALA A C 1
ATOM 731 O O . ALA A 1 93 ? -12.771 3.713 20.776 1.00 80.38 93 ALA A O 1
ATOM 732 N N . ILE A 1 94 ? -13.339 5.388 19.396 1.00 82.31 94 ILE A N 1
ATOM 733 C CA . ILE A 1 94 ? -14.554 5.782 20.127 1.00 82.31 94 ILE A CA 1
ATOM 734 C C . ILE A 1 94 ? -15.621 4.684 20.039 1.00 82.31 94 ILE A C 1
ATOM 736 O O . ILE A 1 94 ? -16.226 4.344 21.053 1.00 82.31 94 ILE A O 1
ATOM 740 N N . LEU A 1 95 ? -15.839 4.101 18.857 1.00 80.69 95 LEU A N 1
ATOM 741 C CA . LEU A 1 95 ? -16.791 3.001 18.670 1.00 80.69 95 LEU A CA 1
ATOM 742 C C . LEU A 1 95 ? -16.396 1.767 19.493 1.00 80.69 95 LEU A C 1
ATOM 744 O O . LEU A 1 95 ? -17.246 1.173 20.157 1.00 80.69 95 LEU A O 1
ATOM 748 N N . GLU A 1 96 ? -15.107 1.427 19.517 1.00 79.25 96 GLU A N 1
ATOM 749 C CA . GLU A 1 96 ? -14.585 0.318 20.320 1.00 79.25 96 GLU A CA 1
ATOM 750 C C . GLU A 1 96 ? -14.699 0.597 21.827 1.00 79.25 96 GLU A C 1
ATOM 752 O O . GLU A 1 96 ? -15.070 -0.285 22.606 1.00 79.25 96 GLU A O 1
ATOM 757 N N . PHE A 1 97 ? -14.465 1.846 22.244 1.00 78.19 97 PHE A N 1
ATOM 758 C CA . PHE A 1 97 ? -14.645 2.279 23.628 1.00 78.19 97 PHE A CA 1
ATOM 759 C C . PHE A 1 97 ? -16.106 2.183 24.080 1.00 78.19 97 PHE A C 1
ATOM 761 O O . PHE A 1 97 ? -16.377 1.627 25.142 1.00 78.19 97 PHE A O 1
ATOM 768 N N . LEU A 1 98 ? -17.049 2.665 23.265 1.00 78.38 98 LEU A N 1
ATOM 769 C CA . LEU A 1 98 ? -18.484 2.607 23.561 1.00 78.38 98 LEU A CA 1
ATOM 770 C C . LEU A 1 98 ? -19.021 1.169 23.604 1.00 78.38 98 LEU A C 1
ATOM 772 O O . LEU A 1 98 ? -19.962 0.892 24.343 1.00 78.38 98 LEU A O 1
ATOM 776 N N . ARG A 1 99 ? -18.428 0.247 22.835 1.00 70.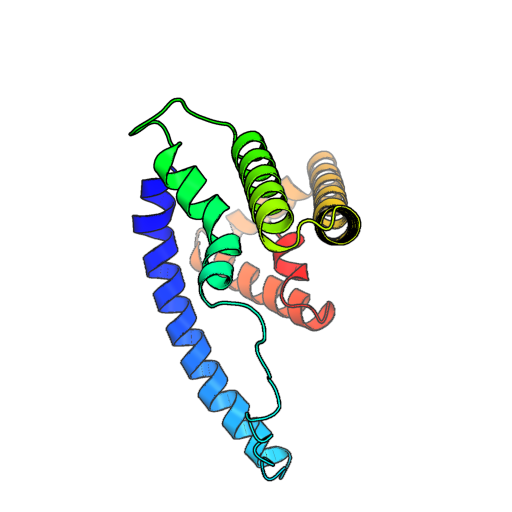12 99 ARG A N 1
ATOM 777 C CA . ARG A 1 99 ? -18.831 -1.164 22.804 1.00 70.12 99 ARG A CA 1
ATOM 778 C C . ARG A 1 99 ? -18.281 -1.960 23.985 1.00 70.12 99 ARG A C 1
ATOM 780 O O . ARG A 1 99 ? -19.008 -2.748 24.583 1.00 70.12 99 ARG A O 1
ATOM 787 N N . GLY A 1 100 ? -16.991 -1.818 24.273 1.00 68.88 100 GLY A N 1
ATOM 788 C CA . GLY A 1 100 ? -16.315 -2.642 25.272 1.00 68.88 100 GLY A CA 1
ATOM 789 C C . GLY A 1 100 ? -16.294 -2.042 26.675 1.00 68.88 100 GLY A C 1
ATOM 790 O O . GLY A 1 100 ? -16.010 -2.776 27.620 1.00 68.88 100 GLY A O 1
ATOM 791 N N . PHE A 1 101 ? -16.497 -0.720 26.809 1.00 72.38 101 PHE A N 1
ATOM 792 C CA . PHE A 1 101 ? -16.214 0.082 28.017 1.00 72.38 101 PHE A CA 1
ATOM 793 C C . PHE A 1 101 ? -14.844 -0.216 28.661 1.00 72.38 101 PHE A C 1
ATOM 795 O O . PHE A 1 101 ? -14.580 0.126 29.813 1.00 72.38 101 PHE A O 1
ATOM 802 N N . ASN A 1 102 ? -13.944 -0.851 27.908 1.00 74.75 102 ASN A N 1
ATOM 803 C CA . ASN A 1 102 ? -12.666 -1.340 28.381 1.00 74.75 102 ASN A CA 1
ATOM 804 C C . ASN A 1 102 ? -11.559 -0.615 27.631 1.00 74.75 102 ASN A C 1
ATOM 806 O O . ASN A 1 102 ? -11.160 -0.985 26.527 1.00 74.75 102 ASN A O 1
ATOM 810 N N . THR A 1 103 ? -11.039 0.414 28.283 1.00 75.19 103 THR A N 1
ATOM 811 C CA . THR A 1 103 ? -9.978 1.276 27.771 1.00 75.19 103 THR A CA 1
ATOM 812 C C . THR A 1 103 ? -8.726 0.488 27.375 1.00 75.19 103 THR A C 1
ATOM 814 O O . THR A 1 103 ? -8.068 0.844 26.402 1.00 75.19 103 THR A O 1
ATOM 817 N N . LYS A 1 104 ? -8.408 -0.623 28.062 1.00 77.19 104 LYS A N 1
ATOM 818 C CA . LYS A 1 104 ? -7.214 -1.434 27.755 1.00 77.19 104 LYS A CA 1
ATOM 819 C C . LYS A 1 104 ? -7.295 -2.083 26.375 1.00 77.19 104 LYS A C 1
ATOM 821 O O . LYS A 1 104 ? -6.304 -2.089 25.651 1.00 77.19 104 LYS A O 1
ATOM 826 N N . ASN A 1 105 ? -8.474 -2.576 26.001 1.00 76.69 105 ASN A N 1
ATOM 827 C CA . ASN A 1 105 ? -8.677 -3.219 24.704 1.00 76.69 105 ASN A CA 1
ATOM 828 C C . ASN A 1 105 ? -8.584 -2.198 23.562 1.00 76.69 105 ASN A C 1
ATOM 830 O O . ASN A 1 105 ? -7.969 -2.485 22.539 1.00 76.69 105 ASN A O 1
ATOM 834 N N . VAL A 1 106 ? -9.105 -0.983 23.768 1.00 80.50 106 VAL A N 1
ATOM 835 C CA . VAL A 1 106 ? -9.021 0.109 22.783 1.00 80.50 106 VAL A CA 1
ATOM 836 C C . VAL A 1 106 ? -7.571 0.532 22.547 1.00 80.50 106 VAL A C 1
ATOM 838 O O . VAL A 1 106 ? -7.139 0.612 21.400 1.00 80.50 106 VAL A O 1
ATOM 841 N N . PHE A 1 107 ? -6.793 0.763 23.613 1.00 81.44 107 PHE A N 1
ATOM 842 C CA . PHE A 1 107 ? -5.381 1.144 23.480 1.00 81.44 107 PHE A CA 1
ATOM 843 C C . PHE A 1 107 ? -4.527 0.031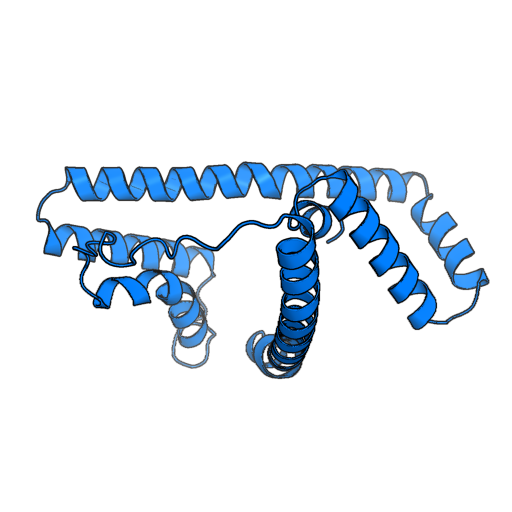 22.869 1.00 81.44 107 PHE A C 1
ATOM 845 O O . PHE A 1 107 ? -3.684 0.320 22.025 1.00 81.44 107 PHE A O 1
ATOM 852 N N . SER A 1 108 ? -4.768 -1.231 23.239 1.00 84.00 108 SER A N 1
ATOM 853 C CA . SER A 1 108 ? -4.074 -2.370 22.630 1.00 84.00 108 SER A CA 1
ATOM 854 C C . SER A 1 108 ? -4.390 -2.491 21.134 1.00 84.00 108 SER A C 1
ATOM 856 O O . SER A 1 108 ? -3.475 -2.657 20.332 1.00 84.00 108 SER A O 1
ATOM 858 N N . GLY A 1 109 ? -5.655 -2.315 20.734 1.00 81.62 109 GLY A N 1
ATOM 859 C CA . GLY A 1 109 ? -6.045 -2.281 19.322 1.00 81.62 109 GLY A CA 1
ATOM 860 C C . GLY A 1 109 ? -5.407 -1.118 18.554 1.00 81.62 109 GLY A C 1
ATOM 861 O O . GLY A 1 109 ? -4.939 -1.302 17.431 1.00 81.62 109 GLY A O 1
ATOM 862 N N . LEU A 1 110 ? -5.320 0.062 19.175 1.00 84.25 110 LEU A N 1
ATOM 863 C CA . LEU A 1 110 ? -4.663 1.234 18.594 1.00 84.25 110 LEU A CA 1
ATOM 864 C C . LEU A 1 110 ? -3.150 1.024 18.419 1.00 84.25 110 LEU A C 1
ATOM 866 O O . LEU A 1 110 ? -2.600 1.414 17.392 1.00 84.25 110 LEU A O 1
ATOM 870 N N . GLU A 1 111 ? -2.483 0.383 19.386 1.00 84.06 111 GLU A N 1
ATOM 871 C CA . GLU A 1 111 ? -1.058 0.041 19.295 1.00 84.06 111 GLU A CA 1
ATOM 872 C C . GLU A 1 111 ? -0.799 -0.950 18.156 1.00 84.06 111 GLU A C 1
ATOM 874 O O . GLU A 1 111 ? 0.127 -0.749 17.372 1.00 84.06 111 GLU A O 1
ATOM 879 N N . VAL A 1 112 ? -1.633 -1.985 18.019 1.00 85.06 112 VAL A N 1
ATOM 880 C CA . VAL A 1 112 ? -1.531 -2.951 16.914 1.00 85.06 112 VAL A CA 1
ATOM 881 C C . VAL A 1 112 ? -1.747 -2.261 15.567 1.00 85.06 112 VAL A C 1
ATOM 883 O O . VAL A 1 112 ? -0.967 -2.482 14.642 1.00 85.06 112 VAL A O 1
ATOM 886 N N . ALA A 1 113 ? -2.746 -1.381 15.456 1.00 83.88 113 ALA A N 1
ATOM 887 C CA . ALA A 1 113 ? -2.981 -0.605 14.239 1.00 83.88 113 ALA A CA 1
ATOM 888 C C . ALA A 1 113 ? -1.786 0.302 13.895 1.00 83.88 113 ALA A C 1
ATOM 890 O O . ALA A 1 113 ? -1.357 0.354 12.742 1.00 83.88 113 ALA A O 1
ATOM 891 N N . TYR A 1 114 ? -1.210 0.978 14.893 1.00 85.38 114 TYR A N 1
ATOM 892 C CA . TYR A 1 114 ? -0.041 1.836 14.705 1.00 85.38 114 TYR A CA 1
ATOM 893 C C . TYR A 1 114 ? 1.212 1.039 14.321 1.00 85.38 114 TYR A C 1
ATOM 895 O O . TYR A 1 114 ? 1.923 1.435 13.400 1.00 85.38 114 TYR A O 1
ATOM 903 N N . ARG A 1 115 ? 1.462 -0.110 14.965 1.00 86.06 115 ARG A N 1
ATOM 904 C CA . ARG A 1 115 ? 2.554 -1.029 14.600 1.00 86.06 115 ARG A CA 1
ATOM 905 C C . ARG A 1 115 ? 2.394 -1.548 13.177 1.00 86.06 115 ARG A C 1
ATOM 907 O O . ARG A 1 115 ? 3.338 -1.453 12.409 1.00 86.06 115 ARG A O 1
ATOM 914 N N . GLY A 1 116 ? 1.195 -1.988 12.793 1.00 84.44 116 GLY A N 1
ATOM 915 C CA . GLY A 1 116 ? 0.925 -2.424 11.421 1.00 84.44 116 GLY A CA 1
ATOM 916 C C . GLY A 1 116 ? 1.175 -1.317 10.392 1.00 84.44 116 GLY A C 1
ATOM 917 O O . GLY A 1 116 ? 1.744 -1.569 9.330 1.00 84.44 116 GLY A O 1
ATOM 918 N N . MET A 1 117 ? 0.823 -0.069 10.721 1.00 84.12 117 MET A N 1
ATOM 919 C CA . MET A 1 117 ? 1.130 1.086 9.874 1.00 84.12 117 MET A CA 1
ATOM 920 C C . MET A 1 117 ? 2.641 1.357 9.797 1.00 84.12 117 MET A C 1
ATOM 922 O O . MET A 1 117 ? 3.148 1.649 8.716 1.00 84.12 117 MET A O 1
ATOM 926 N N . ALA A 1 118 ? 3.364 1.232 10.914 1.00 83.75 118 ALA A N 1
ATOM 927 C CA . ALA A 1 118 ? 4.813 1.398 10.975 1.00 83.75 118 ALA A CA 1
ATOM 928 C C . ALA A 1 118 ? 5.564 0.301 10.203 1.00 83.75 118 ALA A C 1
ATOM 930 O O . ALA A 1 118 ? 6.509 0.616 9.486 1.00 83.75 118 ALA A O 1
ATOM 931 N N . ASP A 1 119 ? 5.121 -0.954 10.282 1.00 84.81 119 ASP A N 1
ATOM 932 C CA . ASP A 1 119 ? 5.705 -2.077 9.542 1.00 84.81 119 ASP A CA 1
ATOM 933 C C . ASP A 1 119 ? 5.495 -1.910 8.031 1.00 84.81 119 ASP A C 1
ATOM 935 O O . ASP A 1 119 ? 6.430 -2.061 7.242 1.00 84.81 119 ASP A O 1
ATOM 939 N N . ALA A 1 120 ? 4.286 -1.513 7.616 1.00 80.12 120 ALA A N 1
ATOM 940 C CA . ALA A 1 120 ? 3.996 -1.197 6.219 1.00 80.12 120 ALA A CA 1
ATOM 941 C C . ALA A 1 120 ? 4.818 0.006 5.722 1.00 80.12 120 ALA A C 1
ATOM 943 O O . ALA A 1 120 ? 5.349 -0.017 4.609 1.00 80.12 120 ALA A O 1
ATOM 944 N N . PHE A 1 121 ? 4.962 1.041 6.554 1.00 81.38 121 PHE A N 1
ATOM 945 C CA . PHE A 1 121 ? 5.795 2.201 6.256 1.00 81.38 121 PHE A CA 1
ATOM 946 C C . PHE A 1 121 ? 7.266 1.799 6.105 1.00 81.38 121 PHE A C 1
ATOM 948 O O . PHE A 1 121 ? 7.880 2.117 5.092 1.00 81.38 121 PHE A O 1
ATOM 955 N N . ALA A 1 122 ? 7.826 1.047 7.054 1.00 82.06 122 ALA A N 1
ATOM 956 C CA . ALA A 1 122 ? 9.214 0.598 7.011 1.00 82.06 122 ALA A CA 1
ATOM 957 C C . ALA A 1 122 ? 9.493 -0.295 5.793 1.00 82.06 122 ALA A C 1
ATOM 959 O O . ALA A 1 122 ? 10.512 -0.114 5.130 1.00 82.06 122 ALA A O 1
ATOM 960 N N . GLY A 1 123 ? 8.582 -1.212 5.455 1.00 80.19 123 GLY A N 1
ATOM 961 C CA . GLY A 1 123 ? 8.739 -2.088 4.295 1.00 80.19 123 GLY A CA 1
ATOM 962 C C . GLY A 1 123 ? 8.724 -1.334 2.963 1.00 80.19 123 GLY A C 1
ATOM 963 O O . GLY A 1 123 ? 9.602 -1.532 2.126 1.00 80.19 123 GLY A O 1
ATOM 964 N N . VAL A 1 124 ? 7.744 -0.450 2.756 1.00 81.50 124 VAL A N 1
ATOM 965 C CA . VAL A 1 124 ? 7.535 0.211 1.457 1.00 81.50 124 VAL A CA 1
ATOM 966 C C . VAL A 1 124 ? 8.396 1.462 1.303 1.00 81.50 124 VAL A C 1
ATOM 968 O O . VAL A 1 124 ? 9.036 1.653 0.270 1.00 81.50 124 VAL A O 1
ATOM 971 N N . VAL A 1 125 ? 8.449 2.321 2.322 1.00 84.31 125 VAL A N 1
ATOM 972 C CA . VAL A 1 125 ? 9.124 3.622 2.222 1.00 84.31 125 VAL A CA 1
ATOM 973 C C . VAL A 1 125 ? 10.632 3.459 2.139 1.00 84.31 125 VAL A C 1
ATOM 975 O O . VAL A 1 125 ? 11.260 4.164 1.357 1.00 84.31 125 VAL A O 1
ATOM 978 N N . MET A 1 126 ? 11.227 2.500 2.855 1.00 84.38 126 MET A N 1
ATOM 979 C CA . MET A 1 126 ? 12.673 2.273 2.758 1.00 84.38 126 MET A CA 1
ATOM 980 C C . MET A 1 126 ? 13.092 1.822 1.356 1.00 84.38 126 MET A C 1
ATOM 982 O O . MET A 1 126 ? 14.102 2.303 0.841 1.00 84.38 126 MET A O 1
ATOM 986 N N . LEU A 1 127 ? 12.300 0.960 0.709 1.00 83.62 127 LEU A N 1
ATOM 987 C CA . LEU A 1 127 ? 12.545 0.548 -0.675 1.00 83.62 127 LEU A CA 1
ATOM 988 C C . LEU A 1 127 ? 12.367 1.712 -1.653 1.00 83.62 127 LEU A C 1
ATOM 990 O O . LEU A 1 127 ? 13.214 1.898 -2.522 1.00 83.62 127 LEU A O 1
ATOM 994 N N . LEU A 1 128 ? 11.320 2.525 -1.484 1.00 83.31 128 LEU A N 1
ATOM 995 C CA . LEU A 1 128 ? 11.082 3.703 -2.325 1.00 83.31 128 LEU A CA 1
ATOM 996 C C . LEU A 1 128 ? 12.190 4.750 -2.185 1.00 83.31 128 LEU A C 1
ATOM 998 O O . LEU A 1 128 ? 12.643 5.305 -3.181 1.00 83.31 128 LEU A O 1
ATOM 1002 N N . VAL A 1 129 ? 12.662 5.010 -0.964 1.00 87.12 129 VAL A N 1
ATOM 1003 C CA . VAL A 1 129 ? 13.773 5.940 -0.723 1.00 87.12 129 VAL A CA 1
ATOM 1004 C C . VAL A 1 129 ? 15.057 5.402 -1.350 1.00 87.12 129 VAL A C 1
ATOM 1006 O O . VAL A 1 129 ? 15.754 6.149 -2.033 1.00 87.12 129 VAL A O 1
ATOM 1009 N N . ALA A 1 130 ? 15.356 4.109 -1.186 1.00 84.75 130 ALA A N 1
ATOM 1010 C CA . ALA A 1 130 ? 16.522 3.487 -1.807 1.00 84.75 130 ALA A CA 1
ATOM 1011 C C . ALA A 1 130 ? 16.456 3.547 -3.343 1.00 84.75 130 ALA A C 1
ATOM 1013 O O . ALA A 1 130 ? 17.429 3.950 -3.981 1.00 84.75 130 ALA A O 1
ATOM 1014 N N . ALA A 1 131 ? 15.305 3.212 -3.933 1.00 83.56 131 ALA A N 1
ATOM 1015 C CA . ALA A 1 131 ? 15.067 3.304 -5.371 1.00 83.56 131 ALA A CA 1
ATOM 1016 C C . ALA A 1 131 ? 15.183 4.752 -5.875 1.00 83.56 131 ALA A C 1
ATOM 1018 O O . ALA A 1 131 ? 15.838 4.998 -6.885 1.00 83.56 131 ALA A O 1
ATOM 1019 N N . GLY A 1 132 ? 14.629 5.720 -5.140 1.00 85.06 132 GLY A N 1
ATOM 1020 C CA . GLY A 1 132 ? 14.707 7.143 -5.467 1.00 85.06 132 GLY A CA 1
ATOM 1021 C C . GLY A 1 132 ? 16.138 7.681 -5.436 1.00 85.06 132 GLY A C 1
ATOM 1022 O O . GLY A 1 132 ? 16.566 8.344 -6.379 1.00 85.06 132 GLY A O 1
ATOM 1023 N N . VAL A 1 133 ? 16.916 7.351 -4.399 1.00 90.00 133 VAL A N 1
ATOM 1024 C CA . VAL A 1 133 ? 18.336 7.734 -4.306 1.00 90.00 133 VAL A CA 1
ATOM 1025 C C . VAL A 1 133 ? 19.161 7.052 -5.403 1.00 90.00 133 VAL A C 1
ATOM 1027 O O . VAL A 1 133 ? 20.010 7.697 -6.016 1.00 90.00 133 VAL A O 1
ATOM 1030 N N . PHE A 1 134 ? 18.885 5.782 -5.708 1.00 85.31 134 PHE A N 1
ATOM 1031 C CA . PHE A 1 134 ? 19.532 5.054 -6.802 1.00 85.31 134 PHE A CA 1
ATOM 1032 C C . PHE A 1 134 ? 19.235 5.679 -8.173 1.00 85.31 134 PHE A C 1
ATOM 1034 O O . PHE A 1 134 ? 20.160 5.964 -8.937 1.00 85.31 134 PHE A O 1
ATOM 1041 N N . ALA A 1 135 ? 17.964 5.967 -8.467 1.00 83.69 135 ALA A N 1
ATOM 1042 C CA . ALA A 1 135 ? 17.545 6.621 -9.702 1.00 83.69 135 ALA A CA 1
ATOM 1043 C C . ALA A 1 135 ? 18.162 8.022 -9.833 1.00 83.69 135 ALA A C 1
ATOM 1045 O O . ALA A 1 135 ? 18.692 8.370 -10.889 1.00 83.69 135 ALA A O 1
ATOM 1046 N N . GLN A 1 136 ? 18.179 8.803 -8.750 1.00 87.94 136 GLN A N 1
ATOM 1047 C CA . GLN A 1 136 ? 18.810 10.122 -8.731 1.00 87.94 136 GLN A CA 1
ATOM 1048 C C . GLN A 1 136 ? 20.330 10.040 -8.948 1.00 87.94 136 GLN A C 1
ATOM 1050 O O . GLN A 1 136 ? 20.897 10.863 -9.673 1.00 87.94 136 GLN A O 1
ATOM 1055 N N . GLY A 1 137 ? 20.992 9.029 -8.378 1.00 88.19 137 GLY A N 1
ATOM 1056 C CA . GLY A 1 137 ? 22.410 8.749 -8.611 1.00 88.19 137 GLY A CA 1
ATOM 1057 C C . GLY A 1 137 ? 22.711 8.437 -10.080 1.00 88.19 137 GLY A C 1
ATOM 1058 O O . GLY A 1 137 ? 23.599 9.053 -10.671 1.00 88.19 137 GLY A O 1
ATOM 1059 N N . LEU A 1 138 ? 21.924 7.557 -10.710 1.00 87.56 138 LEU A N 1
ATOM 1060 C CA . LEU A 1 138 ? 22.050 7.243 -12.140 1.00 87.56 138 LEU A CA 1
ATOM 1061 C C . LEU A 1 138 ? 21.740 8.446 -13.044 1.00 87.56 138 LEU A C 1
ATOM 1063 O O . LEU A 1 138 ? 22.392 8.629 -14.075 1.00 87.56 138 LEU A O 1
ATOM 1067 N N . SER A 1 139 ? 20.766 9.276 -12.661 1.00 85.69 139 SER A N 1
ATOM 1068 C CA . SER A 1 139 ? 20.433 10.517 -13.369 1.00 85.69 139 SER A CA 1
ATOM 1069 C C . SER A 1 139 ? 21.612 11.492 -13.370 1.00 85.69 139 SER A C 1
ATOM 1071 O O . SER A 1 139 ? 22.002 12.002 -14.420 1.00 85.69 139 SER A O 1
ATOM 1073 N N . THR A 1 140 ? 22.248 11.677 -12.208 1.00 88.50 140 THR A N 1
ATOM 1074 C CA . THR A 1 140 ? 23.372 12.612 -12.017 1.00 88.50 140 THR A CA 1
ATOM 1075 C C . THR A 1 140 ? 24.609 12.214 -12.831 1.00 88.50 140 THR A C 1
ATOM 1077 O O . THR A 1 140 ? 25.318 13.080 -13.334 1.00 88.50 140 THR A O 1
ATOM 1080 N N . ILE A 1 141 ? 24.850 10.912 -13.024 1.00 89.25 141 ILE A N 1
ATOM 1081 C CA . ILE A 1 141 ? 25.963 10.388 -13.842 1.00 89.25 141 ILE A CA 1
ATOM 1082 C C . ILE A 1 141 ? 25.652 10.484 -15.355 1.00 89.25 141 ILE A C 1
ATOM 1084 O O . ILE A 1 141 ? 26.500 10.199 -16.197 1.00 89.25 141 ILE A O 1
ATOM 1088 N N . GLY A 1 142 ? 24.440 10.903 -15.739 1.00 83.38 142 GLY A N 1
ATOM 1089 C CA . GLY A 1 142 ? 24.013 10.984 -17.139 1.00 83.38 142 GLY A CA 1
ATOM 1090 C C . GLY A 1 142 ? 23.643 9.630 -17.753 1.00 83.38 142 GLY A C 1
ATOM 1091 O O . GLY A 1 142 ? 23.355 9.554 -18.948 1.00 83.38 142 GLY A O 1
ATOM 1092 N N . PHE A 1 143 ? 23.594 8.565 -16.946 1.00 84.94 143 PHE A N 1
ATOM 1093 C CA . PHE A 1 143 ? 23.273 7.210 -17.395 1.00 84.94 143 PHE A CA 1
ATOM 1094 C C . PHE A 1 143 ? 21.836 7.106 -17.923 1.00 84.94 143 PHE A C 1
ATOM 1096 O O . PHE A 1 143 ? 21.610 6.517 -18.978 1.00 84.94 143 PHE A O 1
ATOM 1103 N N . ILE A 1 144 ? 20.873 7.744 -17.244 1.00 79.00 144 ILE A N 1
ATOM 1104 C CA . ILE A 1 144 ? 19.466 7.776 -17.682 1.00 79.00 144 ILE A CA 1
ATOM 1105 C C . ILE A 1 144 ? 19.333 8.443 -19.057 1.00 79.00 144 ILE A C 1
ATOM 1107 O O . ILE A 1 144 ? 18.661 7.909 -19.935 1.00 79.00 144 ILE A O 1
ATOM 1111 N N . ASN A 1 145 ? 20.027 9.562 -19.287 1.00 79.81 145 ASN A N 1
ATOM 1112 C CA . ASN A 1 145 ? 20.019 10.246 -20.584 1.00 79.81 145 ASN A CA 1
ATOM 1113 C C . ASN A 1 145 ? 20.641 9.379 -21.694 1.00 79.81 145 ASN A C 1
ATOM 1115 O O . ASN A 1 145 ? 20.133 9.355 -22.815 1.00 79.81 145 ASN A O 1
ATOM 1119 N N . GLY A 1 146 ? 21.697 8.623 -21.374 1.00 80.44 146 GLY A N 1
ATOM 1120 C CA . GLY A 1 146 ? 22.293 7.641 -22.282 1.00 80.44 146 GLY A CA 1
ATOM 1121 C C . GLY A 1 146 ? 21.323 6.518 -22.658 1.00 80.44 146 GLY A C 1
ATOM 1122 O O . GLY A 1 146 ? 21.157 6.221 -23.839 1.00 80.44 146 GLY A O 1
ATOM 1123 N N . LEU A 1 147 ? 20.620 5.947 -21.675 1.00 74.50 147 LEU A N 1
ATOM 1124 C CA . LEU A 1 147 ? 19.596 4.927 -21.918 1.00 74.50 147 LEU A CA 1
ATOM 1125 C C . LEU A 1 147 ? 18.412 5.464 -22.729 1.00 74.50 147 LEU A C 1
ATOM 1127 O O . LEU A 1 147 ? 17.947 4.770 -23.629 1.00 74.50 147 LEU A O 1
ATOM 1131 N N . ILE A 1 148 ? 17.947 6.690 -22.460 1.00 75.50 148 ILE A N 1
ATOM 1132 C CA . ILE A 1 148 ? 16.874 7.330 -23.238 1.00 75.50 148 ILE A CA 1
ATOM 1133 C C . ILE A 1 148 ? 17.306 7.504 -24.696 1.00 75.50 148 ILE A C 1
ATOM 1135 O O . ILE A 1 148 ? 16.528 7.188 -25.587 1.00 75.50 148 ILE A O 1
ATOM 1139 N N . SER A 1 149 ? 18.538 7.953 -24.948 1.00 76.31 149 SER A N 1
ATOM 1140 C CA . SER A 1 149 ? 19.077 8.117 -26.306 1.00 76.31 149 SER A CA 1
ATOM 1141 C C . SER A 1 149 ? 19.141 6.790 -27.074 1.00 76.31 149 SER A C 1
ATOM 1143 O O . SER A 1 149 ? 18.749 6.705 -28.238 1.00 76.31 149 SER A O 1
ATOM 1145 N N . ILE A 1 150 ? 19.559 5.713 -26.401 1.00 73.69 150 ILE A N 1
ATOM 1146 C CA . ILE A 1 150 ? 19.546 4.364 -26.977 1.00 73.69 150 ILE A CA 1
ATOM 1147 C C . ILE A 1 150 ? 18.099 3.926 -27.247 1.00 73.69 150 ILE A C 1
ATOM 1149 O O . ILE A 1 150 ? 17.783 3.523 -28.363 1.00 73.69 150 ILE A O 1
ATOM 1153 N N . ALA A 1 151 ? 17.196 4.063 -26.277 1.00 69.06 151 ALA A N 1
ATOM 1154 C CA . ALA A 1 151 ? 15.795 3.670 -26.411 1.00 69.06 151 ALA A CA 1
ATOM 1155 C C . ALA A 1 151 ? 15.054 4.432 -27.526 1.00 69.06 151 ALA A C 1
ATOM 1157 O O . ALA A 1 151 ? 14.263 3.830 -28.250 1.00 69.06 151 ALA A O 1
ATOM 1158 N N . THR A 1 152 ? 15.320 5.729 -27.711 1.00 70.38 152 THR A N 1
ATOM 1159 C CA . THR A 1 152 ? 14.723 6.523 -28.798 1.00 70.38 152 THR A CA 1
ATOM 1160 C C . THR A 1 152 ? 15.323 6.183 -30.163 1.00 70.38 152 THR A C 1
ATOM 1162 O O . THR A 1 152 ? 14.603 6.236 -31.160 1.00 70.38 152 THR A O 1
ATOM 1165 N N . SER A 1 153 ? 16.592 5.756 -30.223 1.00 70.25 153 SER A N 1
ATOM 1166 C CA . SER A 1 153 ? 17.224 5.273 -31.463 1.00 70.25 153 SER A CA 1
ATOM 1167 C C . SER A 1 153 ? 16.645 3.949 -31.983 1.00 7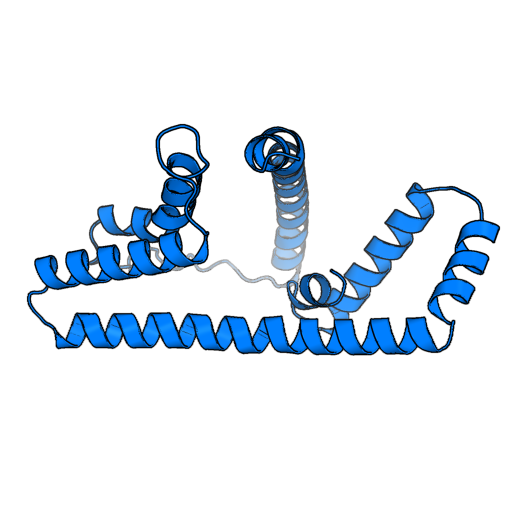0.25 153 SER A C 1
ATOM 1169 O O . SER A 1 153 ? 16.647 3.719 -33.190 1.00 70.25 153 SER A O 1
ATOM 1171 N N . PHE A 1 154 ? 16.074 3.115 -31.104 1.00 66.12 154 PHE A N 1
ATOM 1172 C CA . PHE A 1 154 ? 15.391 1.869 -31.484 1.00 66.12 154 PHE A CA 1
ATOM 1173 C C . PHE A 1 154 ? 13.980 2.083 -32.065 1.00 66.12 154 PHE A C 1
ATOM 1175 O O . PHE A 1 154 ? 13.327 1.123 -32.471 1.00 66.12 154 PHE A O 1
ATOM 1182 N N . GLY A 1 155 ? 13.535 3.337 -32.191 1.00 57.12 155 GLY A N 1
ATOM 1183 C CA . GLY A 1 155 ? 12.283 3.693 -32.846 1.00 57.12 155 GLY A CA 1
ATOM 1184 C C . GLY A 1 155 ? 11.087 3.673 -31.895 1.00 57.12 155 GLY A C 1
ATOM 1185 O O . GLY A 1 155 ? 10.926 2.807 -31.037 1.00 57.12 155 GLY A O 1
ATOM 1186 N N . SER A 1 156 ? 10.235 4.678 -32.064 1.00 60.50 156 SER A N 1
ATOM 1187 C CA . SER A 1 156 ? 9.030 5.001 -31.301 1.00 60.50 156 SER A CA 1
ATOM 1188 C C . SER A 1 156 ? 7.928 3.940 -31.421 1.00 60.50 156 SER A C 1
ATOM 1190 O O . SER A 1 156 ? 6.855 4.180 -31.967 1.00 60.50 156 SER A O 1
ATOM 1192 N N . ALA A 1 157 ? 8.154 2.764 -30.847 1.00 62.44 157 ALA A N 1
ATOM 1193 C CA . ALA A 1 157 ? 7.097 1.814 -30.554 1.00 62.44 157 ALA A CA 1
ATOM 1194 C C . ALA A 1 157 ? 6.881 1.797 -29.040 1.00 62.44 157 ALA A C 1
ATOM 1196 O O . ALA A 1 157 ? 7.515 1.043 -28.303 1.00 62.44 157 ALA A O 1
ATOM 1197 N N . SER A 1 158 ? 5.949 2.627 -28.572 1.00 67.50 158 SER A N 1
ATOM 1198 C CA . SER A 1 158 ? 5.418 2.600 -27.199 1.00 67.50 158 SER A CA 1
ATOM 1199 C C . SER A 1 158 ? 5.070 1.178 -26.727 1.00 67.50 158 SER A C 1
ATOM 1201 O O . SER A 1 158 ? 5.224 0.856 -25.552 1.00 67.50 158 SER A O 1
ATOM 1203 N N . ILE A 1 159 ? 4.687 0.303 -27.661 1.00 73.00 159 ILE A N 1
ATOM 1204 C CA . ILE A 1 159 ? 4.430 -1.126 -27.446 1.00 73.00 159 ILE A CA 1
ATOM 1205 C C . ILE A 1 159 ? 5.698 -1.915 -27.080 1.00 73.00 159 ILE A C 1
ATOM 1207 O O . ILE A 1 159 ? 5.642 -2.756 -26.187 1.00 73.00 159 ILE A O 1
ATOM 1211 N N . ILE A 1 160 ? 6.842 -1.648 -27.722 1.00 75.62 160 ILE A N 1
ATOM 1212 C CA . ILE A 1 160 ? 8.106 -2.347 -27.427 1.00 75.62 160 ILE A CA 1
ATOM 1213 C C . ILE A 1 160 ? 8.593 -1.961 -26.029 1.00 75.62 160 ILE A C 1
ATOM 1215 O O . ILE A 1 160 ? 8.936 -2.834 -25.238 1.00 75.62 160 ILE A O 1
ATOM 1219 N N . LEU A 1 161 ? 8.545 -0.671 -25.687 1.00 74.06 161 LEU A N 1
ATOM 1220 C CA . LEU A 1 161 ? 8.916 -0.196 -24.350 1.00 74.06 161 LEU A CA 1
ATOM 1221 C C . LEU A 1 161 ? 8.004 -0.773 -23.259 1.00 74.06 161 LEU A C 1
ATOM 1223 O O . LEU A 1 161 ? 8.492 -1.189 -22.209 1.00 74.06 161 LEU A O 1
ATOM 1227 N N . MET A 1 162 ? 6.697 -0.861 -23.522 1.00 75.25 162 MET A N 1
ATOM 1228 C CA . MET A 1 162 ? 5.744 -1.488 -22.605 1.00 75.25 162 MET A CA 1
ATOM 1229 C C . MET A 1 162 ? 6.052 -2.977 -22.393 1.00 75.25 162 MET A C 1
ATOM 1231 O O . MET A 1 162 ? 6.065 -3.434 -21.253 1.00 75.25 162 MET A O 1
ATOM 1235 N N . LEU A 1 163 ? 6.339 -3.734 -23.459 1.00 77.88 163 LEU A N 1
ATOM 1236 C CA . LEU A 1 163 ? 6.695 -5.154 -23.351 1.00 77.88 163 LEU A CA 1
ATOM 1237 C C . LEU A 1 163 ? 7.996 -5.371 -22.575 1.00 77.88 163 LEU A C 1
ATOM 1239 O O . LEU A 1 163 ? 8.062 -6.268 -21.737 1.00 77.88 163 LEU A O 1
ATOM 1243 N N . VAL A 1 164 ? 9.009 -4.534 -22.809 1.00 78.38 164 VAL A N 1
ATOM 1244 C CA . VAL A 1 164 ? 10.269 -4.584 -22.055 1.00 78.38 164 VAL A CA 1
ATOM 1245 C C . VAL A 1 164 ? 10.014 -4.337 -20.571 1.00 78.38 164 VAL A C 1
ATOM 1247 O O . VAL A 1 164 ? 10.500 -5.103 -19.741 1.00 78.38 164 VAL A O 1
ATOM 1250 N N . LEU A 1 165 ? 9.208 -3.328 -20.229 1.00 77.81 165 LEU A N 1
ATOM 1251 C CA . LEU A 1 165 ? 8.863 -3.045 -18.838 1.00 77.81 165 LEU A CA 1
ATOM 1252 C C . LEU A 1 165 ? 8.137 -4.231 -18.189 1.00 77.81 165 LEU A C 1
ATOM 1254 O O . LEU A 1 165 ? 8.528 -4.647 -17.105 1.00 77.81 165 LEU A O 1
ATOM 1258 N N . VAL A 1 166 ? 7.154 -4.830 -18.869 1.00 81.94 166 VAL A N 1
ATOM 1259 C CA . VAL A 1 166 ? 6.420 -6.005 -18.363 1.00 81.94 166 VAL A CA 1
ATOM 1260 C C . VAL A 1 166 ? 7.356 -7.186 -18.099 1.00 81.94 166 VAL A C 1
ATOM 1262 O O . VAL A 1 166 ? 7.264 -7.809 -17.043 1.00 81.94 166 VAL A O 1
ATOM 1265 N N . ILE A 1 167 ? 8.279 -7.483 -19.019 1.00 81.12 167 ILE A N 1
ATOM 1266 C CA . ILE A 1 167 ? 9.248 -8.576 -18.854 1.00 81.12 167 ILE A CA 1
ATOM 1267 C C . ILE A 1 167 ? 10.179 -8.296 -17.671 1.00 81.12 167 ILE A C 1
ATOM 1269 O O . ILE A 1 167 ? 10.407 -9.182 -16.849 1.00 81.12 167 ILE A O 1
ATOM 1273 N N . LEU A 1 168 ? 10.686 -7.068 -17.541 1.00 80.88 168 LEU A N 1
ATOM 1274 C CA . LEU A 1 168 ? 11.542 -6.686 -16.417 1.00 80.88 168 LEU A CA 1
ATOM 1275 C C . LEU A 1 168 ? 10.797 -6.771 -15.080 1.00 80.88 168 LEU A C 1
ATOM 1277 O O . LEU A 1 168 ? 11.336 -7.324 -14.122 1.00 80.88 168 LEU A O 1
ATOM 1281 N N . THR A 1 169 ? 9.550 -6.296 -15.014 1.00 81.88 169 THR A N 1
ATOM 1282 C CA . THR A 1 169 ? 8.705 -6.417 -13.818 1.00 81.88 169 THR A CA 1
ATOM 1283 C C . THR A 1 169 ? 8.435 -7.881 -13.474 1.00 81.88 169 THR A C 1
ATOM 1285 O O . THR A 1 169 ? 8.511 -8.247 -12.304 1.00 81.88 169 THR A O 1
ATOM 1288 N N . MET A 1 170 ? 8.179 -8.734 -14.469 1.00 79.62 170 MET A N 1
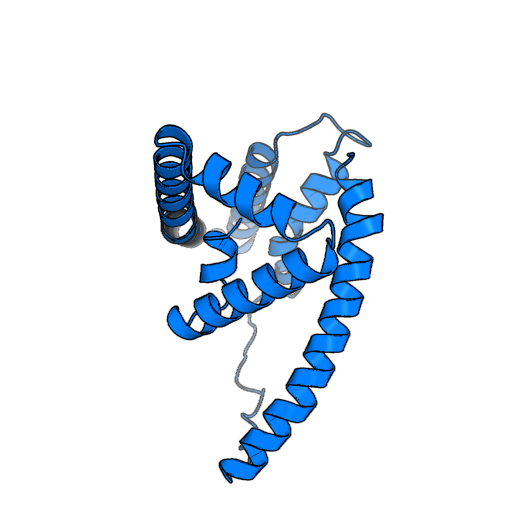ATOM 1289 C CA . MET A 1 170 ? 7.971 -10.170 -14.268 1.00 79.62 170 MET A CA 1
ATOM 1290 C C . MET A 1 170 ? 9.231 -10.855 -13.727 1.00 79.62 170 MET A C 1
ATOM 1292 O O . MET A 1 170 ? 9.153 -11.587 -12.743 1.00 79.62 170 MET A O 1
ATOM 1296 N N . LEU A 1 171 ? 10.398 -10.588 -14.320 1.00 79.75 171 LEU A N 1
ATOM 1297 C CA . LEU A 1 171 ? 11.672 -11.141 -13.856 1.00 79.75 171 LEU A CA 1
ATOM 1298 C C . LEU A 1 171 ? 11.994 -10.681 -12.431 1.00 79.75 171 LEU A C 1
ATOM 1300 O O . LEU A 1 171 ? 12.368 -11.503 -11.599 1.00 79.75 171 LEU A O 1
ATOM 1304 N N . ALA A 1 172 ? 11.788 -9.399 -12.125 1.00 78.19 172 ALA A N 1
ATOM 1305 C CA . ALA A 1 172 ? 11.947 -8.873 -10.773 1.00 78.19 172 ALA A CA 1
ATOM 1306 C C . ALA A 1 172 ? 10.963 -9.518 -9.779 1.00 78.19 172 ALA A C 1
ATOM 1308 O O . ALA A 1 172 ? 11.336 -9.802 -8.643 1.00 78.19 172 ALA A O 1
ATOM 1309 N N . ALA A 1 173 ? 9.718 -9.794 -10.183 1.00 79.50 173 ALA A N 1
ATOM 1310 C CA . ALA A 1 173 ? 8.734 -10.477 -9.335 1.00 79.50 173 ALA A CA 1
ATOM 1311 C C . ALA A 1 173 ? 9.175 -11.901 -8.993 1.00 79.50 173 ALA A C 1
ATOM 1313 O O . ALA A 1 173 ? 9.095 -12.322 -7.841 1.00 79.50 173 ALA A O 1
ATOM 1314 N N . MET A 1 174 ? 9.682 -12.624 -9.993 1.00 76.62 174 MET A N 1
ATOM 1315 C CA . MET A 1 174 ? 10.168 -13.990 -9.824 1.00 76.62 174 MET A CA 1
ATOM 1316 C C . MET A 1 174 ? 11.410 -14.055 -8.930 1.00 76.62 174 MET A C 1
ATOM 1318 O O . MET A 1 174 ? 11.519 -14.973 -8.124 1.00 76.62 174 MET A O 1
ATOM 1322 N N . THR A 1 175 ? 12.333 -13.094 -9.038 1.00 79.19 175 THR A N 1
ATOM 1323 C CA . THR A 1 175 ? 13.560 -13.078 -8.221 1.00 79.19 175 THR A CA 1
ATOM 1324 C C . THR A 1 175 ? 13.322 -12.592 -6.795 1.00 79.19 175 THR A C 1
ATOM 1326 O O . THR A 1 175 ? 13.956 -13.094 -5.871 1.00 79.19 175 THR A O 1
ATOM 1329 N N . THR A 1 176 ? 12.408 -11.640 -6.594 1.00 76.12 176 THR A N 1
ATOM 1330 C CA . THR A 1 176 ? 12.083 -11.109 -5.258 1.00 76.12 176 THR A CA 1
ATOM 1331 C C . THR A 1 176 ? 11.092 -11.979 -4.486 1.00 76.12 176 THR A C 1
ATOM 1333 O O . THR A 1 176 ? 10.933 -11.787 -3.283 1.00 76.12 176 THR A O 1
ATOM 1336 N N . GLY A 1 177 ? 10.412 -12.924 -5.149 1.00 65.12 177 GLY A N 1
ATOM 1337 C CA . GLY A 1 177 ? 9.454 -13.843 -4.522 1.00 65.12 177 GLY A CA 1
ATOM 1338 C C . GLY A 1 177 ? 8.203 -13.166 -3.943 1.00 65.12 177 GLY A C 1
ATOM 1339 O O . GLY A 1 177 ? 7.374 -13.832 -3.330 1.00 65.12 177 GLY A O 1
ATOM 1340 N N . SER A 1 178 ? 8.046 -11.852 -4.136 1.00 63.50 178 SER A N 1
ATOM 1341 C CA . SER A 1 178 ? 6.941 -11.044 -3.622 1.00 63.50 178 SER A CA 1
ATOM 1342 C C . SER A 1 178 ? 6.334 -10.241 -4.762 1.00 63.50 178 SER A C 1
ATOM 1344 O O . SER A 1 178 ? 6.998 -9.387 -5.342 1.00 63.50 178 SER A O 1
ATOM 1346 N N . GLY A 1 179 ? 5.052 -10.466 -5.064 1.00 61.81 179 GLY A N 1
ATOM 1347 C CA . GLY A 1 179 ? 4.343 -9.732 -6.121 1.00 61.81 179 GLY A CA 1
ATOM 1348 C C . GLY A 1 179 ? 4.279 -8.215 -5.891 1.00 61.81 179 GLY A C 1
ATOM 1349 O O . GLY A 1 179 ? 4.139 -7.455 -6.845 1.00 61.81 179 GLY A O 1
ATOM 1350 N N . ASN A 1 180 ? 4.451 -7.765 -4.644 1.00 62.44 180 ASN A N 1
ATOM 1351 C CA . ASN A 1 180 ? 4.416 -6.347 -4.287 1.00 62.44 180 ASN A CA 1
ATOM 1352 C C . ASN A 1 180 ? 5.794 -5.666 -4.394 1.00 62.44 180 ASN A C 1
ATOM 1354 O O . ASN A 1 180 ? 5.862 -4.455 -4.583 1.00 62.44 180 ASN A O 1
ATOM 1358 N N . ALA A 1 181 ? 6.900 -6.412 -4.314 1.00 62.22 181 ALA A N 1
ATOM 1359 C CA . ALA A 1 181 ? 8.247 -5.834 -4.330 1.00 62.22 181 ALA A CA 1
ATOM 1360 C C . ALA A 1 181 ? 8.617 -5.136 -5.661 1.00 62.22 181 ALA A C 1
ATOM 1362 O O . ALA A 1 181 ? 9.111 -4.007 -5.612 1.00 62.22 181 ALA A O 1
ATOM 1363 N N . PRO A 1 182 ? 8.323 -5.702 -6.850 1.00 63.06 182 PRO A N 1
ATOM 1364 C CA . PRO A 1 182 ? 8.543 -5.018 -8.124 1.00 63.06 182 PRO A CA 1
ATOM 1365 C C . PRO A 1 182 ? 7.667 -3.780 -8.269 1.00 63.06 182 PRO A C 1
ATOM 1367 O O . PRO A 1 182 ? 8.104 -2.790 -8.845 1.00 63.06 182 PRO A O 1
ATOM 1370 N N . PHE A 1 183 ? 6.442 -3.824 -7.735 1.00 62.47 183 PHE A N 1
ATOM 1371 C CA . PHE A 1 183 ? 5.510 -2.701 -7.788 1.00 62.47 183 PHE A CA 1
ATOM 1372 C C . PHE A 1 183 ? 6.025 -1.492 -7.000 1.00 62.47 183 PHE A C 1
ATOM 1374 O O . PHE A 1 183 ? 5.818 -0.359 -7.422 1.00 62.47 183 PHE A O 1
ATOM 1381 N N . TYR A 1 184 ? 6.712 -1.720 -5.879 1.00 63.06 184 TYR A N 1
ATOM 1382 C CA . TYR A 1 184 ? 7.324 -0.641 -5.103 1.00 63.06 184 TYR A CA 1
ATOM 1383 C C . TYR A 1 184 ? 8.667 -0.179 -5.669 1.00 63.06 184 TYR A C 1
ATOM 1385 O O . TYR A 1 184 ? 8.992 0.992 -5.546 1.00 63.06 184 TYR A O 1
ATOM 1393 N N . ALA A 1 185 ? 9.449 -1.066 -6.286 1.00 58.97 185 ALA A N 1
ATOM 1394 C CA . ALA A 1 185 ? 10.775 -0.721 -6.802 1.00 58.97 185 ALA A CA 1
ATOM 1395 C C . ALA A 1 185 ? 10.755 -0.029 -8.178 1.00 58.97 185 ALA A C 1
ATOM 1397 O O . ALA A 1 185 ? 11.691 0.694 -8.507 1.00 58.97 185 ALA A O 1
ATOM 1398 N N . LEU A 1 186 ? 9.726 -0.284 -8.996 1.00 56.66 186 LEU A N 1
ATOM 1399 C CA . LEU A 1 186 ? 9.619 0.204 -10.382 1.00 56.66 186 LEU A CA 1
ATOM 1400 C C . LEU A 1 186 ? 8.588 1.334 -10.555 1.00 56.66 186 LEU A C 1
ATOM 1402 O O . LEU A 1 186 ? 8.268 1.695 -11.689 1.00 56.66 186 LEU A O 1
ATOM 1406 N N . ARG A 1 187 ? 8.052 1.860 -9.451 1.00 48.47 187 ARG A N 1
ATOM 1407 C CA . ARG A 1 187 ? 7.162 3.024 -9.422 1.00 48.47 187 ARG A CA 1
ATOM 1408 C C . ARG A 1 187 ? 7.934 4.275 -9.035 1.00 48.47 187 ARG A C 1
ATOM 1410 O O . ARG A 1 187 ? 7.625 5.328 -9.634 1.00 48.47 187 ARG A O 1
#

Organism: Klebsiella pneumoniae (NCBI:txid573)